Protein AF-A0A1V1WXP2-F1 (afdb_monomer)

Foldseek 3Di:
DDPDQPDQVLLVVLLPDPVNPPLPADPLVLQVLLVVCLVLVWQEEEEEDQPQNNSVQSNLSSNVVSVHHAYEYEDLDCVNNCVSCVSSVSVVRYDYDHDQQLVRLLVVCVVVPPAAGQEYEYDYDLALVSLLSNCVSHVLRHDQQGKYKYWQLDCVPVVGHNRVVVLVLQVPDDPQAFHWDWDWDCPSDVRTMIITTGNGHHHHQSDADPPVRLVVVCVVDPCNPVCVVRDDDDPCVVVVVVVCVPDVVVVSVVVVVVVVVVVVVPVD

Structure (mmCIF, N/CA/C/O backbone):
data_AF-A0A1V1WXP2-F1
#
_entry.id   AF-A0A1V1WXP2-F1
#
loop_
_atom_site.group_PDB
_atom_site.id
_atom_site.type_symbol
_atom_site.label_atom_id
_atom_site.label_alt_id
_atom_site.label_comp_id
_atom_site.label_asym_id
_atom_site.label_entity_id
_atom_site.label_seq_id
_atom_site.pdbx_PDB_ins_code
_atom_site.Cartn_x
_atom_site.Cartn_y
_atom_site.Cartn_z
_atom_site.occupancy
_atom_site.B_iso_or_equiv
_atom_site.auth_seq_id
_atom_site.auth_comp_id
_atom_site.auth_asym_id
_atom_site.auth_atom_id
_atom_site.pdbx_PDB_model_num
ATOM 1 N N . MET A 1 1 ? -15.799 -19.698 -14.414 1.00 38.25 1 MET A N 1
ATOM 2 C CA . MET A 1 1 ? -15.233 -18.554 -15.155 1.00 38.25 1 MET A CA 1
ATOM 3 C C . MET A 1 1 ? -13.737 -18.699 -15.061 1.00 38.25 1 MET A C 1
ATOM 5 O O . MET A 1 1 ? -13.253 -18.964 -13.970 1.00 38.25 1 MET A O 1
ATOM 9 N N . ASP A 1 2 ? -13.056 -18.649 -16.194 1.00 35.72 2 ASP A N 1
ATOM 10 C CA . ASP A 1 2 ? -11.605 -18.770 -16.268 1.00 35.72 2 ASP A CA 1
ATOM 11 C C . ASP A 1 2 ? -10.947 -17.714 -15.359 1.00 35.72 2 ASP A C 1
ATOM 13 O O . ASP A 1 2 ? -11.260 -16.527 -15.455 1.00 35.72 2 ASP A O 1
ATOM 17 N N . HIS A 1 3 ? -10.148 -18.159 -14.387 1.00 45.44 3 HIS A N 1
ATOM 18 C CA . HIS A 1 3 ? -9.549 -17.308 -13.350 1.00 45.44 3 HIS A CA 1
ATOM 19 C C . HIS A 1 3 ? -8.160 -16.790 -13.752 1.00 45.44 3 HIS A C 1
ATOM 21 O O . HIS A 1 3 ? -7.441 -16.247 -12.911 1.00 45.44 3 HIS A O 1
ATOM 27 N N . THR A 1 4 ? -7.757 -16.956 -15.012 1.00 53.97 4 THR A N 1
ATOM 28 C CA . THR A 1 4 ? -6.493 -16.412 -15.501 1.00 53.97 4 THR A CA 1
ATOM 29 C C . THR A 1 4 ? -6.611 -14.906 -15.692 1.00 53.97 4 THR A C 1
ATOM 31 O O . THR A 1 4 ? -7.435 -14.419 -16.467 1.00 53.97 4 THR A O 1
ATOM 34 N N . LYS A 1 5 ? -5.770 -14.167 -14.969 1.00 57.28 5 LYS A N 1
ATOM 35 C CA . LYS A 1 5 ? -5.597 -12.724 -15.107 1.00 57.28 5 LYS A CA 1
ATOM 36 C C . LYS A 1 5 ? -5.386 -12.355 -16.585 1.00 57.28 5 LYS A C 1
ATOM 38 O O . LYS A 1 5 ? -4.514 -12.953 -17.220 1.00 57.28 5 LYS A O 1
ATOM 43 N N . PRO A 1 6 ? -6.152 -11.402 -17.146 1.00 61.75 6 PRO A N 1
ATOM 44 C CA . PRO A 1 6 ? -5.974 -10.982 -18.527 1.00 61.75 6 PRO A CA 1
ATOM 45 C C . PRO A 1 6 ? -4.556 -10.457 -18.740 1.00 61.75 6 PRO A C 1
ATOM 47 O O . PRO A 1 6 ? -3.972 -9.774 -17.893 1.00 61.75 6 PRO A O 1
ATOM 50 N N . GLU A 1 7 ? -3.989 -10.814 -19.886 1.00 70.62 7 GLU A N 1
ATOM 51 C CA . GLU A 1 7 ? -2.580 -10.590 -20.150 1.00 70.62 7 GLU A CA 1
ATOM 52 C C . GLU A 1 7 ? -2.314 -9.109 -20.461 1.00 70.62 7 GLU A C 1
ATOM 54 O O . GLU A 1 7 ? -2.642 -8.599 -21.531 1.00 70.62 7 GLU A O 1
ATOM 59 N N . ASN A 1 8 ? -1.721 -8.396 -19.506 1.00 88.19 8 ASN A N 1
ATOM 60 C CA . ASN A 1 8 ? -1.325 -7.002 -19.671 1.00 88.19 8 ASN A CA 1
ATOM 61 C C . ASN A 1 8 ? 0.092 -6.942 -20.269 1.00 88.19 8 ASN A C 1
ATOM 63 O O . ASN A 1 8 ? 1.056 -7.394 -19.648 1.00 88.19 8 ASN A O 1
ATOM 67 N N . ALA A 1 9 ? 0.219 -6.392 -21.480 1.00 93.00 9 ALA A N 1
ATOM 68 C CA . ALA A 1 9 ? 1.489 -6.337 -22.208 1.00 93.00 9 ALA A CA 1
ATOM 69 C C . ALA A 1 9 ? 2.581 -5.552 -21.458 1.00 93.00 9 ALA A C 1
ATOM 71 O O . ALA A 1 9 ? 3.748 -5.938 -21.515 1.00 93.00 9 ALA A O 1
ATOM 72 N N . VAL A 1 10 ? 2.208 -4.508 -20.707 1.00 95.62 10 VAL A N 1
ATOM 73 C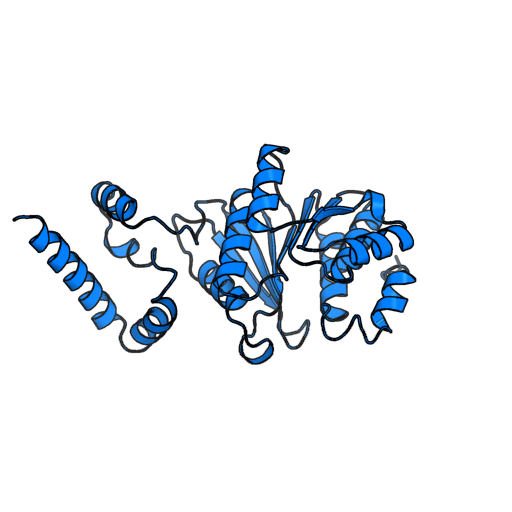 CA . VAL A 1 10 ? 3.146 -3.738 -19.876 1.00 95.62 10 VAL A CA 1
ATOM 74 C C . VAL A 1 10 ? 3.642 -4.589 -18.713 1.00 95.62 10 VAL A C 1
ATOM 76 O O . VAL A 1 10 ? 4.845 -4.644 -18.481 1.00 95.62 10 VAL A O 1
ATOM 79 N N . ILE A 1 11 ? 2.750 -5.325 -18.037 1.00 94.06 11 ILE A N 1
ATOM 80 C CA . ILE A 1 11 ? 3.152 -6.278 -16.988 1.00 94.06 11 ILE A CA 1
ATOM 81 C C . ILE A 1 11 ? 4.138 -7.301 -17.562 1.00 94.06 11 ILE A C 1
ATOM 83 O O . ILE A 1 11 ? 5.212 -7.474 -16.997 1.00 94.06 11 ILE A O 1
ATOM 87 N N . ARG A 1 12 ? 3.826 -7.914 -18.714 1.00 92.69 12 ARG A N 1
ATOM 88 C CA . ARG A 1 12 ? 4.711 -8.892 -19.371 1.00 92.69 12 ARG A CA 1
ATOM 89 C C . ARG A 1 12 ? 6.082 -8.298 -19.701 1.00 92.69 12 ARG A C 1
ATOM 91 O O . ARG A 1 12 ? 7.097 -8.940 -19.447 1.00 92.69 12 ARG A O 1
ATOM 98 N N . ARG A 1 13 ? 6.112 -7.074 -20.241 1.00 94.69 13 ARG A N 1
ATOM 99 C CA . ARG A 1 13 ? 7.355 -6.354 -20.541 1.00 94.69 13 ARG A CA 1
ATOM 100 C C . ARG A 1 13 ? 8.186 -6.140 -19.282 1.00 94.69 13 ARG A C 1
ATOM 102 O O . ARG A 1 13 ? 9.362 -6.477 -19.295 1.00 94.69 13 ARG A O 1
ATOM 109 N N . LEU A 1 14 ? 7.591 -5.598 -18.218 1.00 93.75 14 LEU A N 1
ATOM 110 C CA . LEU A 1 14 ? 8.312 -5.319 -16.973 1.00 93.75 14 LEU A CA 1
ATOM 111 C C . LEU A 1 14 ? 8.790 -6.607 -16.295 1.00 93.75 14 LEU A C 1
ATOM 113 O O . LEU A 1 14 ? 9.894 -6.639 -15.770 1.00 93.75 14 LEU A O 1
ATOM 117 N N . THR A 1 15 ? 8.022 -7.700 -16.367 1.00 92.38 15 THR A N 1
ATOM 118 C CA . THR A 1 15 ? 8.465 -9.022 -15.889 1.00 92.38 15 THR A CA 1
ATOM 119 C C . THR A 1 15 ? 9.731 -9.515 -16.596 1.00 92.38 15 THR A C 1
ATOM 121 O O . THR A 1 15 ? 10.552 -10.176 -15.968 1.00 92.38 15 THR A O 1
ATOM 124 N N . ALA A 1 16 ? 9.911 -9.192 -17.879 1.00 90.56 16 ALA A N 1
ATOM 125 C CA . ALA A 1 16 ? 11.100 -9.559 -18.649 1.00 90.56 16 ALA A CA 1
ATOM 126 C C . ALA A 1 16 ? 12.245 -8.528 -18.559 1.00 90.56 16 ALA A C 1
ATOM 128 O O . ALA A 1 16 ? 13.331 -8.776 -19.084 1.00 90.56 16 ALA A O 1
ATOM 129 N N . ASP A 1 17 ? 12.017 -7.371 -17.936 1.00 89.38 17 ASP A N 1
ATOM 130 C CA . ASP A 1 17 ? 12.972 -6.268 -17.890 1.00 89.38 17 ASP A CA 1
ATOM 131 C C . ASP A 1 17 ? 13.930 -6.396 -16.698 1.00 89.38 17 ASP A C 1
ATOM 133 O O . ASP A 1 17 ? 13.539 -6.326 -15.531 1.00 89.38 17 ASP A O 1
ATOM 137 N N . SER A 1 18 ? 15.225 -6.503 -16.997 1.00 88.00 18 SER A N 1
ATOM 138 C CA . SER A 1 18 ? 16.285 -6.598 -15.992 1.00 88.00 18 SER A CA 1
ATOM 139 C C . SER A 1 18 ? 16.503 -5.310 -15.195 1.00 88.00 18 SER A C 1
ATOM 141 O O . SER A 1 18 ? 17.281 -5.319 -14.251 1.00 88.00 18 SER A O 1
ATOM 143 N N . LYS A 1 19 ? 15.899 -4.180 -15.589 1.00 87.06 19 LYS A N 1
ATOM 144 C CA . LYS A 1 19 ? 15.899 -2.955 -14.770 1.00 87.06 19 LYS A CA 1
ATOM 145 C C . LYS A 1 19 ? 14.773 -2.953 -13.743 1.00 87.06 19 LYS A C 1
ATOM 147 O O . LYS A 1 19 ? 14.904 -2.322 -12.703 1.00 87.06 19 LYS A O 1
ATOM 152 N N . SER A 1 20 ? 13.681 -3.653 -14.036 1.00 85.38 20 SER A N 1
ATOM 153 C CA . SER A 1 20 ? 12.538 -3.770 -13.134 1.00 85.38 20 SER A CA 1
ATOM 154 C C . SER A 1 20 ? 12.843 -4.716 -11.968 1.00 85.38 20 SER A C 1
ATOM 156 O O . SER A 1 20 ? 12.390 -4.471 -10.852 1.00 85.38 20 SER A O 1
ATOM 158 N N . PHE A 1 21 ? 13.652 -5.754 -12.199 1.00 86.44 21 PHE A N 1
ATOM 159 C CA . PHE A 1 21 ? 14.033 -6.755 -11.199 1.00 86.44 21 PHE A CA 1
ATOM 160 C C . PHE A 1 21 ? 15.535 -6.724 -10.896 1.00 86.44 21 PHE A C 1
ATOM 162 O O . PHE A 1 21 ? 16.327 -6.559 -11.818 1.00 86.44 21 PHE A O 1
ATOM 169 N N . PRO A 1 22 ? 15.955 -6.923 -9.631 1.00 83.12 22 PRO A N 1
ATOM 170 C CA . PRO A 1 22 ? 15.160 -7.393 -8.489 1.00 83.12 22 PRO A CA 1
ATOM 171 C C . PRO A 1 22 ? 14.516 -6.280 -7.640 1.00 83.12 22 PRO A C 1
ATOM 173 O O . PRO A 1 22 ? 14.024 -6.571 -6.561 1.00 83.12 22 PRO A O 1
ATOM 176 N N . THR A 1 23 ? 14.550 -5.017 -8.078 1.00 86.69 23 THR A N 1
ATOM 177 C CA . THR A 1 23 ? 14.122 -3.870 -7.252 1.00 86.69 23 THR A CA 1
ATOM 178 C C . THR A 1 23 ? 12.607 -3.753 -7.076 1.00 86.69 23 THR A C 1
ATOM 180 O O . THR A 1 23 ? 12.158 -3.233 -6.064 1.00 86.69 23 THR A O 1
ATOM 183 N N . SER A 1 24 ? 11.809 -4.214 -8.041 1.00 92.31 24 SER A N 1
ATOM 184 C CA . SER A 1 24 ? 10.354 -4.311 -7.875 1.00 92.31 24 SER A CA 1
ATOM 185 C C . SER A 1 24 ? 9.976 -5.534 -7.044 1.00 92.31 24 SER A C 1
ATOM 187 O O . SER A 1 24 ? 10.677 -6.548 -7.077 1.00 92.31 24 SER A O 1
ATOM 189 N N . VAL A 1 25 ? 8.797 -5.488 -6.414 1.00 93.44 25 VAL A N 1
ATOM 190 C CA . VAL A 1 25 ? 8.182 -6.662 -5.777 1.00 93.44 25 VAL A CA 1
ATOM 191 C C . VAL A 1 25 ? 8.198 -7.887 -6.694 1.00 93.44 25 VAL A C 1
ATOM 193 O O . VAL A 1 25 ? 7.958 -7.784 -7.903 1.00 93.44 25 VAL A O 1
ATOM 196 N N . ASN A 1 26 ? 8.420 -9.071 -6.119 1.00 93.62 26 ASN A N 1
ATOM 197 C CA . ASN A 1 26 ? 8.395 -10.327 -6.868 1.00 93.62 26 ASN A CA 1
ATOM 198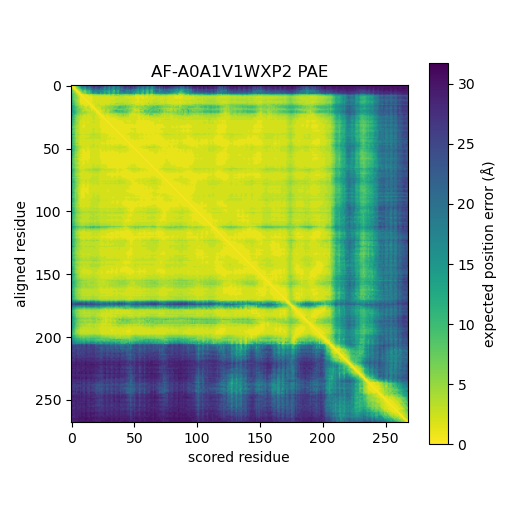 C C . ASN A 1 26 ? 7.036 -10.523 -7.586 1.00 93.62 26 ASN A C 1
ATOM 200 O O . ASN A 1 26 ? 5.994 -10.160 -7.025 1.00 93.62 26 ASN A O 1
ATOM 204 N N . PRO A 1 27 ? 6.985 -11.140 -8.789 1.00 92.62 27 PRO A N 1
ATOM 205 C CA . PRO A 1 27 ? 5.721 -11.451 -9.460 1.00 92.62 27 PRO A CA 1
ATOM 206 C C . PRO A 1 27 ? 4.687 -12.175 -8.587 1.00 92.62 27 PRO A C 1
ATOM 208 O O . PRO A 1 27 ? 3.492 -11.921 -8.729 1.00 92.62 27 PRO A O 1
ATOM 211 N N . SER A 1 28 ? 5.115 -13.030 -7.656 1.00 93.25 28 SER A N 1
ATOM 212 C CA . SER A 1 28 ? 4.226 -13.698 -6.696 1.00 93.25 28 SER A CA 1
ATOM 213 C C . SER A 1 28 ? 3.535 -12.726 -5.728 1.00 93.25 28 SER A C 1
ATOM 215 O O . SER A 1 28 ? 2.339 -12.872 -5.464 1.00 93.25 28 SER A O 1
ATOM 217 N N . VAL A 1 29 ? 4.251 -11.711 -5.234 1.00 95.81 29 VAL A N 1
ATOM 218 C CA . VAL A 1 29 ? 3.712 -10.644 -4.374 1.00 95.81 29 VAL A CA 1
ATOM 219 C C . VAL A 1 29 ? 2.741 -9.780 -5.170 1.00 95.81 29 VAL A C 1
ATOM 221 O O . VAL A 1 29 ? 1.622 -9.529 -4.721 1.00 95.81 29 VAL A O 1
ATOM 224 N N . ALA A 1 30 ? 3.114 -9.391 -6.390 1.00 96.38 30 ALA A N 1
ATOM 225 C CA . ALA A 1 30 ? 2.254 -8.598 -7.261 1.00 96.38 30 ALA A CA 1
ATOM 226 C C . ALA A 1 30 ? 0.952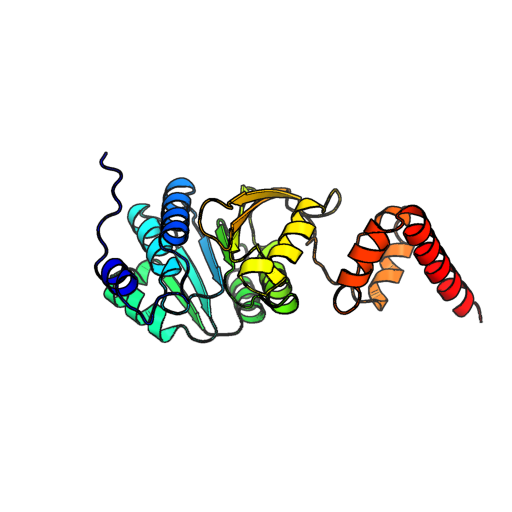 -9.345 -7.621 1.00 96.38 30 ALA A C 1
ATOM 228 O O . ALA A 1 30 ? -0.141 -8.772 -7.598 1.00 96.38 30 ALA A O 1
ATOM 229 N N . GLU A 1 31 ? 1.038 -10.648 -7.904 1.00 94.81 31 GLU A N 1
ATOM 230 C CA . GLU A 1 31 ? -0.124 -11.509 -8.145 1.00 94.81 31 GLU A CA 1
ATOM 231 C C . GLU A 1 31 ? -0.994 -11.661 -6.891 1.00 94.81 31 GLU A C 1
ATOM 233 O O . GLU A 1 31 ? -2.226 -11.645 -6.976 1.00 94.81 31 GLU A O 1
ATOM 238 N N . TYR A 1 32 ? -0.378 -11.749 -5.710 1.00 96.81 32 TYR A N 1
ATOM 239 C CA . TYR A 1 32 ? -1.107 -11.748 -4.448 1.00 96.81 32 TYR A CA 1
ATOM 240 C C . TYR A 1 32 ? -1.897 -10.448 -4.244 1.00 96.81 32 TYR A C 1
ATOM 242 O O . TYR A 1 32 ? -3.092 -10.513 -3.941 1.00 96.81 32 TYR A O 1
ATOM 250 N N . LEU A 1 33 ? -1.277 -9.285 -4.475 1.00 98.31 33 LEU A N 1
ATOM 251 C CA . LEU A 1 33 ? -1.941 -7.979 -4.401 1.00 98.31 33 LEU A CA 1
ATOM 252 C C . LEU A 1 33 ? -3.113 -7.886 -5.387 1.00 98.31 33 LEU A C 1
ATOM 254 O O . LEU A 1 33 ? -4.215 -7.502 -4.989 1.00 98.31 33 LEU A O 1
ATOM 258 N N . TYR A 1 34 ? -2.924 -8.318 -6.641 1.00 98.19 34 TYR A N 1
ATOM 259 C CA . TYR A 1 34 ? -4.001 -8.394 -7.636 1.00 98.19 34 TYR A CA 1
ATOM 260 C C . TYR A 1 34 ? -5.185 -9.227 -7.113 1.00 98.19 34 TYR A C 1
ATOM 262 O O . TYR A 1 34 ? -6.320 -8.743 -7.058 1.00 98.19 34 TYR A O 1
ATOM 270 N N . ARG A 1 35 ? -4.937 -10.460 -6.651 1.00 97.25 35 ARG A N 1
ATOM 271 C CA . ARG A 1 35 ? -5.994 -11.353 -6.137 1.00 97.25 35 ARG A CA 1
ATOM 272 C C . ARG A 1 35 ? -6.689 -10.779 -4.913 1.00 97.25 35 ARG A C 1
ATOM 274 O O . ARG A 1 35 ? -7.905 -10.920 -4.771 1.00 97.25 35 ARG A O 1
ATOM 281 N N . LEU A 1 36 ? -5.933 -10.126 -4.038 1.00 97.38 36 LEU A N 1
ATOM 282 C CA . LEU A 1 36 ? -6.476 -9.514 -2.841 1.00 97.38 36 LEU A CA 1
ATOM 283 C C . LEU A 1 36 ? -7.410 -8.350 -3.192 1.00 97.38 36 LEU A C 1
ATOM 285 O O . LEU A 1 36 ? -8.525 -8.303 -2.678 1.00 97.38 36 LEU A O 1
ATOM 289 N N . VAL A 1 37 ? -7.025 -7.476 -4.126 1.00 98.69 37 VAL A N 1
ATOM 290 C CA . VAL A 1 37 ? -7.890 -6.392 -4.624 1.00 98.69 37 VAL A CA 1
ATOM 291 C C . VAL A 1 37 ? -9.138 -6.951 -5.314 1.00 98.69 37 VAL A C 1
ATOM 293 O O . VAL A 1 37 ? -10.246 -6.473 -5.057 1.00 98.69 37 VAL A O 1
ATOM 296 N N . ARG A 1 38 ? -9.015 -8.011 -6.126 1.00 98.12 38 ARG A N 1
ATOM 297 C CA . ARG A 1 38 ? -10.176 -8.699 -6.730 1.00 98.12 38 ARG A CA 1
ATOM 298 C C . ARG A 1 38 ? -11.137 -9.252 -5.677 1.00 98.12 38 ARG A C 1
ATOM 300 O O . ARG A 1 38 ? -12.351 -9.194 -5.859 1.00 98.12 38 ARG A O 1
ATOM 307 N N . LYS A 1 39 ? -10.604 -9.775 -4.568 1.00 97.88 39 LYS A N 1
ATOM 308 C CA . LYS A 1 39 ? -11.393 -10.386 -3.491 1.00 97.88 39 LYS A CA 1
ATOM 309 C C . LYS A 1 39 ? -12.040 -9.361 -2.561 1.00 97.88 39 LYS A C 1
ATOM 311 O O . LYS A 1 39 ? -13.212 -9.516 -2.232 1.00 97.88 39 LYS A O 1
ATOM 316 N N . ILE A 1 40 ? -11.281 -8.359 -2.116 1.00 97.38 40 ILE A N 1
ATOM 317 C CA . ILE A 1 40 ? -11.740 -7.329 -1.171 1.00 97.38 40 ILE A CA 1
ATOM 318 C C . ILE A 1 40 ? -12.679 -6.337 -1.860 1.00 97.38 40 ILE A C 1
ATOM 320 O O . ILE A 1 40 ? -13.596 -5.837 -1.214 1.00 97.38 40 ILE A O 1
ATOM 324 N N . ARG A 1 41 ? -12.463 -6.072 -3.158 1.00 98.50 41 ARG A N 1
ATOM 325 C CA . ARG A 1 41 ? -13.147 -5.020 -3.927 1.00 98.50 41 ARG A CA 1
ATOM 326 C C . ARG A 1 41 ? -13.076 -3.650 -3.225 1.00 98.50 41 ARG A C 1
ATOM 328 O O . ARG A 1 41 ? -14.118 -3.057 -2.954 1.00 98.50 41 ARG A O 1
ATOM 335 N N . PRO A 1 42 ? -11.861 -3.176 -2.883 1.00 98.69 42 PRO A N 1
ATOM 336 C CA . PRO A 1 42 ? -11.683 -1.924 -2.154 1.00 98.69 42 PRO A CA 1
ATOM 337 C C . PRO A 1 42 ? -12.207 -0.735 -2.970 1.00 98.69 42 PRO A C 1
ATOM 339 O O . PRO A 1 42 ? -12.046 -0.703 -4.190 1.00 98.69 42 PRO A O 1
ATOM 342 N N . ALA A 1 43 ? -12.807 0.246 -2.296 1.00 98.62 43 ALA A N 1
ATOM 343 C CA . ALA A 1 43 ? -13.155 1.526 -2.900 1.00 98.62 43 ALA A CA 1
ATOM 344 C C . ALA A 1 43 ? -11.924 2.443 -2.978 1.00 98.62 43 ALA A C 1
ATOM 346 O O . ALA A 1 43 ? -11.731 3.113 -3.992 1.00 98.62 43 ALA A O 1
ATOM 347 N N . LEU A 1 44 ? -11.072 2.426 -1.946 1.00 98.81 44 LEU A N 1
ATOM 348 C CA . LEU A 1 44 ? -9.851 3.226 -1.875 1.00 98.81 44 LEU A CA 1
ATOM 349 C C . LEU A 1 44 ? -8.634 2.373 -1.499 1.00 98.81 44 LEU A C 1
ATOM 351 O O . LEU A 1 44 ? -8.569 1.808 -0.401 1.00 98.81 44 LEU A O 1
ATOM 355 N N . VAL A 1 45 ? -7.663 2.314 -2.411 1.00 98.88 45 VAL A N 1
ATOM 356 C CA . VAL A 1 45 ? -6.355 1.675 -2.220 1.00 98.88 45 VAL A CA 1
ATOM 357 C C . VAL A 1 45 ? -5.276 2.744 -2.135 1.00 98.88 45 VAL A C 1
ATOM 359 O O . VAL A 1 45 ? -5.257 3.657 -2.953 1.00 98.88 45 VAL A O 1
ATOM 362 N N . PHE A 1 46 ? -4.376 2.634 -1.165 1.00 98.81 46 PHE A N 1
ATOM 363 C CA . PHE A 1 46 ? -3.187 3.476 -1.057 1.00 98.81 46 PHE A CA 1
ATOM 364 C C . PHE A 1 46 ? -1.928 2.641 -1.282 1.00 98.81 46 PHE A C 1
ATOM 366 O O . PHE A 1 46 ? -1.834 1.519 -0.786 1.00 98.81 46 PHE A O 1
ATOM 373 N N . GLU A 1 47 ? -0.953 3.206 -1.982 1.00 98.88 47 GLU A N 1
ATOM 374 C CA . GLU A 1 47 ? 0.375 2.626 -2.190 1.00 98.88 47 GLU A CA 1
ATOM 375 C C . GLU A 1 47 ? 1.450 3.645 -1.796 1.00 98.88 47 GLU A C 1
ATOM 377 O O . GLU A 1 47 ? 1.375 4.805 -2.197 1.00 98.88 47 GLU A O 1
ATOM 382 N N . ILE A 1 48 ? 2.439 3.230 -1.003 1.00 98.62 48 ILE A N 1
ATOM 383 C CA . ILE A 1 48 ? 3.647 4.016 -0.718 1.00 98.62 48 ILE A CA 1
ATOM 384 C C . ILE A 1 48 ? 4.843 3.280 -1.313 1.00 98.62 48 ILE A C 1
ATOM 386 O O . ILE A 1 48 ? 5.137 2.172 -0.870 1.00 98.62 48 ILE A O 1
ATOM 390 N N . GLY A 1 49 ? 5.536 3.938 -2.244 1.00 97.88 49 GLY A N 1
ATOM 391 C CA . GLY A 1 49 ? 6.610 3.351 -3.044 1.00 97.88 49 GLY A CA 1
ATOM 392 C C . GLY A 1 49 ? 6.038 2.661 -4.279 1.00 97.88 49 GLY A C 1
ATOM 393 O O . GLY A 1 49 ? 5.479 1.575 -4.181 1.00 97.88 49 GLY A O 1
ATOM 394 N N . CYS A 1 50 ? 6.149 3.299 -5.446 1.00 97.12 50 CYS A N 1
ATOM 395 C CA . CYS A 1 50 ? 5.692 2.708 -6.707 1.00 97.12 50 CYS A CA 1
ATOM 396 C C . CYS A 1 50 ? 6.824 2.375 -7.667 1.00 97.12 50 CYS A C 1
ATOM 398 O O . CYS A 1 50 ? 6.650 1.490 -8.501 1.00 97.12 50 CYS A O 1
ATOM 400 N N . TYR A 1 51 ? 7.974 3.052 -7.582 1.00 97.31 51 TYR A N 1
ATOM 401 C CA . TYR A 1 51 ? 9.108 2.830 -8.483 1.00 97.31 51 TYR A CA 1
ATOM 402 C C . TYR A 1 51 ? 8.686 2.829 -9.975 1.00 97.31 51 TYR A C 1
ATOM 404 O O . TYR A 1 51 ? 8.237 3.852 -10.492 1.00 97.31 51 TYR A O 1
ATOM 412 N N . VAL A 1 52 ? 8.797 1.697 -10.683 1.00 97.31 52 VAL A N 1
ATOM 413 C CA . VAL A 1 52 ? 8.361 1.539 -12.089 1.00 97.31 52 VAL A CA 1
ATOM 414 C C . VAL A 1 52 ? 6.871 1.198 -12.240 1.00 97.31 52 VAL A C 1
ATOM 416 O O . VAL A 1 52 ? 6.372 1.087 -13.357 1.00 97.31 52 VAL A O 1
ATOM 419 N N . GLY A 1 53 ? 6.144 1.030 -11.141 1.00 97.75 53 GLY A N 1
ATOM 420 C CA . GLY A 1 53 ? 4.703 0.798 -11.100 1.00 97.75 53 GLY A CA 1
ATOM 421 C C . GLY A 1 53 ? 4.289 -0.667 -11.218 1.00 97.75 53 GLY A C 1
ATOM 422 O O . GLY A 1 53 ? 3.166 -0.943 -11.634 1.00 97.75 53 GLY A O 1
ATOM 423 N N . PHE A 1 54 ? 5.166 -1.631 -10.910 1.00 97.88 54 PHE A N 1
ATOM 424 C CA . PHE A 1 54 ? 4.852 -3.053 -11.100 1.00 97.88 54 PHE A CA 1
ATOM 425 C C . PHE A 1 54 ? 3.710 -3.531 -10.184 1.00 97.88 54 PHE A C 1
ATOM 427 O O . PHE A 1 54 ? 2.740 -4.114 -10.676 1.00 97.88 54 PHE A O 1
ATOM 434 N N . SER A 1 55 ? 3.761 -3.230 -8.883 1.00 98.25 55 SER A N 1
ATOM 435 C CA . SER A 1 55 ? 2.659 -3.453 -7.930 1.00 98.25 55 SER A CA 1
ATOM 436 C C . SER A 1 55 ? 1.426 -2.610 -8.279 1.00 98.25 55 SER A C 1
ATOM 438 O O . SER A 1 55 ? 0.309 -3.140 -8.327 1.00 98.25 55 SER A O 1
ATOM 440 N N . THR A 1 56 ? 1.632 -1.338 -8.638 1.00 98.75 56 THR A N 1
ATOM 441 C CA . THR A 1 56 ? 0.585 -0.402 -9.073 1.00 98.75 56 THR A CA 1
ATOM 442 C C . THR A 1 56 ? -0.231 -0.973 -10.233 1.00 98.75 56 THR A C 1
ATOM 444 O O . THR A 1 56 ? -1.458 -1.009 -10.169 1.00 98.75 56 THR A O 1
ATOM 447 N N . LEU A 1 57 ? 0.433 -1.492 -11.274 1.00 98.19 57 LEU A N 1
ATOM 448 C CA . LEU A 1 57 ? -0.192 -2.115 -12.446 1.00 98.19 57 LEU A CA 1
ATOM 449 C C . LEU A 1 57 ? -1.089 -3.286 -12.048 1.00 98.19 57 LEU A C 1
ATOM 451 O O . LEU A 1 57 ? -2.193 -3.424 -12.569 1.00 98.19 57 LEU A O 1
ATOM 455 N N . HIS A 1 58 ? -0.632 -4.125 -11.119 1.00 98.31 58 HIS A N 1
ATOM 456 C CA . HIS A 1 58 ? -1.383 -5.289 -10.656 1.00 98.31 58 HIS A CA 1
ATOM 457 C C . HIS A 1 58 ? -2.642 -4.881 -9.893 1.00 98.31 58 HIS A C 1
ATOM 459 O O . HIS A 1 58 ? -3.729 -5.394 -10.171 1.00 98.31 58 HIS A O 1
ATOM 465 N N . MET A 1 59 ? -2.522 -3.935 -8.963 1.00 98.69 59 MET A N 1
ATOM 466 C CA . MET A 1 59 ? -3.669 -3.443 -8.204 1.00 98.69 59 MET A CA 1
ATOM 467 C C . MET A 1 59 ? -4.649 -2.667 -9.096 1.00 98.69 59 MET A C 1
ATOM 469 O O . MET A 1 59 ? -5.853 -2.915 -9.035 1.00 98.69 59 MET A O 1
ATOM 473 N N . ALA A 1 60 ? -4.161 -1.805 -9.990 1.00 98.62 60 ALA A N 1
ATOM 474 C CA . ALA A 1 60 ? -4.989 -1.045 -10.926 1.00 98.62 60 ALA A CA 1
ATOM 475 C C . ALA A 1 60 ? -5.732 -1.949 -11.923 1.00 98.62 60 ALA A C 1
ATOM 477 O O . ALA A 1 60 ? -6.923 -1.757 -12.175 1.00 98.62 60 ALA A O 1
ATOM 478 N N . GLN A 1 61 ? -5.070 -2.989 -12.437 1.00 98.19 61 GLN A N 1
ATOM 479 C CA . GLN A 1 61 ? -5.703 -4.007 -13.277 1.00 98.19 61 GLN A CA 1
ATOM 480 C C . GLN A 1 61 ? -6.842 -4.716 -12.522 1.00 98.19 61 GLN A C 1
ATOM 482 O O . GLN A 1 61 ? -7.933 -4.898 -13.066 1.00 98.19 61 GLN A O 1
ATOM 487 N N . ALA A 1 62 ? -6.631 -5.053 -11.245 1.00 98.38 62 ALA A N 1
ATOM 488 C CA . ALA A 1 62 ? -7.666 -5.656 -10.411 1.00 98.38 62 ALA A CA 1
ATOM 489 C C . ALA A 1 62 ? -8.861 -4.720 -10.158 1.00 98.38 62 ALA A C 1
ATOM 491 O O . ALA A 1 62 ? -10.006 -5.179 -10.183 1.00 98.38 62 ALA A O 1
ATOM 492 N N . LEU A 1 63 ? -8.618 -3.423 -9.936 1.00 98.69 63 LEU A N 1
ATOM 493 C CA . LEU A 1 63 ? -9.668 -2.406 -9.793 1.00 98.69 63 LEU A CA 1
ATOM 494 C C . LEU A 1 63 ? -10.488 -2.255 -11.080 1.00 98.69 63 LEU A C 1
ATOM 496 O O . LEU A 1 63 ? -11.721 -2.277 -11.034 1.00 98.69 63 LEU A O 1
ATOM 500 N N . LYS A 1 64 ? -9.819 -2.216 -12.238 1.00 97.88 64 LYS A N 1
ATOM 501 C CA . LYS A 1 64 ? -10.482 -2.185 -13.546 1.00 97.88 64 LYS A CA 1
ATOM 502 C C . LYS A 1 64 ? -11.416 -3.360 -13.752 1.00 97.88 64 LYS A C 1
ATOM 504 O O . LYS A 1 64 ? -12.577 -3.181 -14.101 1.00 97.88 64 LYS A O 1
ATOM 509 N N . GLU A 1 65 ? -10.944 -4.565 -13.470 1.00 97.12 65 GLU A N 1
ATOM 510 C CA . GLU A 1 65 ? -11.774 -5.763 -13.577 1.00 97.12 65 GLU A CA 1
ATOM 511 C C . GLU A 1 65 ? -12.846 -5.853 -12.491 1.00 97.12 65 GLU A C 1
ATOM 513 O O . GLU A 1 65 ? -13.832 -6.580 -12.640 1.00 97.12 65 GLU A O 1
ATOM 518 N N . ASN A 1 66 ? -12.663 -5.178 -11.353 1.00 98.12 66 ASN A N 1
ATOM 519 C CA . ASN A 1 66 ? -13.733 -5.022 -10.373 1.00 98.12 66 ASN A CA 1
ATOM 520 C C . ASN A 1 66 ? -14.833 -4.099 -10.910 1.00 98.12 66 ASN A C 1
ATOM 522 O O . ASN A 1 66 ? -15.976 -4.245 -10.477 1.00 98.12 66 ASN A O 1
ATOM 526 N N . GLY A 1 67 ? -14.500 -3.197 -11.837 1.00 98.00 67 GLY A N 1
ATOM 527 C CA . GLY A 1 67 ? -15.378 -2.139 -12.328 1.00 98.00 67 GLY A CA 1
ATOM 528 C C . GLY A 1 67 ? -15.576 -1.012 -11.312 1.00 98.00 67 GLY A C 1
ATOM 529 O O . GLY A 1 67 ? -16.502 -0.222 -11.458 1.00 98.00 67 GLY A O 1
ATOM 530 N N . SER A 1 68 ? -14.762 -0.962 -10.253 1.00 97.88 68 SER A N 1
ATOM 531 C CA . SER A 1 68 ? -14.933 -0.021 -9.146 1.00 97.88 68 SER A CA 1
ATOM 532 C C . SER A 1 68 ? -13.649 0.164 -8.344 1.00 97.88 68 SER A C 1
ATOM 534 O O . SER A 1 68 ? -12.834 -0.756 -8.252 1.00 97.88 68 SER A O 1
ATOM 536 N N . GLY A 1 69 ? -13.574 1.302 -7.658 1.00 98.56 69 GLY A N 1
ATOM 537 C CA . GLY A 1 69 ? -12.485 1.664 -6.759 1.00 98.56 69 GLY A CA 1
ATOM 538 C C . GLY A 1 69 ? -11.344 2.381 -7.472 1.00 98.56 69 GLY A C 1
ATOM 539 O O . GLY A 1 69 ? -11.283 2.410 -8.700 1.00 98.56 69 GLY A O 1
ATOM 540 N N . ARG A 1 70 ? -10.454 2.976 -6.684 1.00 98.69 70 ARG A N 1
ATOM 541 C CA . ARG A 1 70 ? -9.294 3.728 -7.170 1.00 98.69 70 ARG A CA 1
ATOM 542 C C . ARG A 1 70 ? -8.077 3.501 -6.287 1.00 98.69 70 ARG A C 1
ATOM 544 O O . ARG A 1 70 ? -8.212 3.143 -5.115 1.00 98.69 70 ARG A O 1
ATOM 551 N N . LEU A 1 71 ? -6.907 3.720 -6.867 1.00 98.88 71 LEU A N 1
ATOM 552 C CA . LEU A 1 71 ? -5.615 3.628 -6.213 1.00 98.88 71 LEU A CA 1
ATOM 553 C C . LEU A 1 71 ? -4.949 5.004 -6.182 1.00 98.88 71 LEU A C 1
ATOM 555 O O . LEU A 1 71 ? -4.874 5.667 -7.209 1.00 98.88 71 LEU A O 1
ATOM 559 N N . VAL A 1 72 ? -4.451 5.411 -5.017 1.00 98.88 72 VAL A N 1
ATOM 560 C CA . VAL A 1 72 ? -3.618 6.606 -4.842 1.00 98.88 72 VAL A CA 1
ATOM 561 C C . VAL A 1 72 ? -2.207 6.152 -4.485 1.00 98.88 72 VAL A C 1
ATOM 563 O O . VAL A 1 72 ? -2.008 5.484 -3.470 1.00 98.88 72 VAL A O 1
ATOM 566 N N . SER A 1 73 ? -1.238 6.484 -5.333 1.00 98.75 73 SER A N 1
ATOM 567 C CA . SER A 1 73 ? 0.147 6.031 -5.218 1.00 98.75 73 SER A CA 1
ATOM 568 C C . SER A 1 73 ? 1.090 7.187 -4.914 1.00 98.75 73 SER A C 1
ATOM 570 O O . SER A 1 73 ? 1.157 8.152 -5.677 1.00 98.75 73 SER A O 1
ATOM 572 N N . PHE A 1 74 ? 1.858 7.064 -3.833 1.00 98.62 74 PHE A N 1
ATOM 573 C CA . PHE A 1 74 ? 2.798 8.074 -3.357 1.00 98.62 74 PHE A CA 1
ATOM 574 C C . PHE A 1 74 ? 4.241 7.630 -3.593 1.00 98.62 74 PHE A C 1
ATOM 576 O O . PHE A 1 74 ? 4.653 6.568 -3.128 1.00 98.62 74 PHE A O 1
ATOM 583 N N . ASP A 1 75 ? 5.030 8.476 -4.250 1.00 98.44 75 ASP A N 1
ATOM 584 C CA . ASP A 1 75 ? 6.469 8.264 -4.437 1.00 98.44 75 ASP A CA 1
ATOM 585 C C . ASP A 1 75 ? 7.179 9.614 -4.630 1.00 98.44 75 ASP A C 1
ATOM 587 O O . ASP A 1 75 ? 6.566 10.594 -5.056 1.00 98.44 75 ASP A O 1
ATOM 591 N N . LEU A 1 76 ? 8.481 9.690 -4.353 1.00 97.38 76 LEU A N 1
ATOM 592 C CA . LEU A 1 76 ? 9.288 10.877 -4.651 1.00 97.38 76 LEU A CA 1
ATOM 593 C C . LEU A 1 76 ? 9.382 11.139 -6.161 1.00 97.38 76 LEU A C 1
ATOM 595 O O . LEU A 1 76 ? 9.520 12.296 -6.571 1.00 97.38 76 LEU A O 1
ATOM 599 N N . ASN A 1 77 ? 9.298 10.088 -6.981 1.00 97.12 77 ASN A N 1
ATOM 600 C CA . ASN A 1 77 ? 9.237 10.189 -8.434 1.00 97.12 77 ASN A CA 1
ATOM 601 C C . ASN A 1 77 ? 8.236 9.180 -9.002 1.00 97.12 77 ASN A C 1
ATOM 603 O O . ASN A 1 77 ? 8.440 7.974 -8.923 1.00 97.12 77 ASN A O 1
ATOM 607 N N . THR A 1 78 ? 7.182 9.685 -9.637 1.00 98.12 78 THR A N 1
ATOM 608 C CA . THR A 1 78 ? 6.085 8.867 -10.172 1.00 98.12 78 THR A CA 1
ATOM 609 C C . THR A 1 78 ? 6.093 8.773 -11.697 1.00 98.12 78 THR A C 1
ATOM 611 O O . THR A 1 78 ? 5.230 8.113 -12.268 1.00 98.12 78 THR A O 1
ATOM 614 N N . SER A 1 79 ? 7.046 9.418 -12.381 1.00 97.94 79 SER A N 1
ATOM 615 C 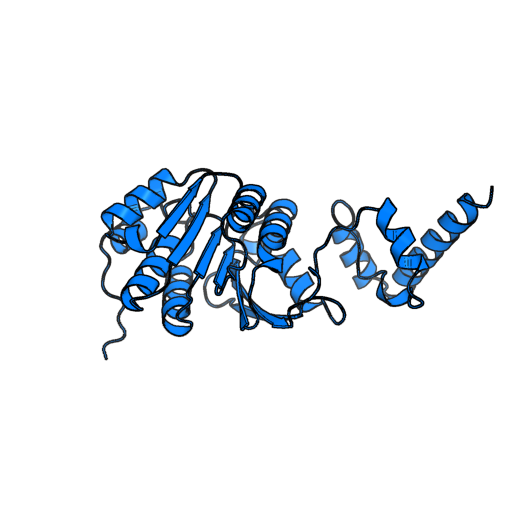CA . SER A 1 79 ? 7.006 9.585 -13.843 1.00 97.94 79 SER A CA 1
ATOM 616 C C . SER A 1 79 ? 7.001 8.252 -14.596 1.00 97.94 79 SER A C 1
ATOM 618 O O . SER A 1 79 ? 6.095 8.002 -15.388 1.00 97.94 79 SER A O 1
ATOM 620 N N . VAL A 1 80 ? 7.940 7.353 -14.283 1.00 97.56 80 VAL A N 1
ATOM 621 C CA . VAL A 1 80 ? 8.052 6.039 -14.942 1.00 97.56 80 VAL A CA 1
ATOM 622 C C . VAL A 1 80 ? 6.823 5.165 -14.679 1.00 97.56 80 VAL A C 1
ATOM 624 O O . VAL A 1 80 ? 6.284 4.561 -15.607 1.00 97.56 80 VAL A O 1
ATOM 627 N N . ALA A 1 81 ? 6.345 5.114 -13.431 1.00 98.06 81 ALA A N 1
ATOM 628 C CA . ALA A 1 81 ? 5.123 4.388 -13.089 1.00 98.06 81 ALA A CA 1
ATOM 629 C C . ALA A 1 81 ? 3.900 4.957 -13.825 1.00 98.06 81 ALA A C 1
ATOM 631 O O . ALA A 1 81 ? 3.098 4.196 -14.365 1.00 98.06 81 ALA A O 1
ATOM 632 N N . SER A 1 82 ? 3.782 6.284 -13.904 1.00 98.50 82 SER A N 1
ATOM 633 C CA . SER A 1 82 ? 2.699 6.973 -14.610 1.00 98.50 82 SER A CA 1
ATOM 634 C C . SER A 1 82 ? 2.686 6.656 -16.106 1.00 98.50 82 SER A C 1
ATOM 636 O O . SER A 1 82 ? 1.635 6.300 -16.647 1.00 98.50 82 SER A O 1
ATOM 638 N N . ASP A 1 83 ? 3.849 6.674 -16.761 1.00 98.31 83 ASP A N 1
ATOM 639 C CA . ASP A 1 83 ? 3.980 6.304 -18.174 1.00 98.31 83 ASP A CA 1
ATOM 640 C C . ASP A 1 83 ? 3.569 4.844 -18.417 1.00 98.31 83 ASP A C 1
ATOM 642 O O . ASP A 1 83 ? 2.780 4.561 -19.324 1.00 98.31 83 ASP A O 1
ATOM 646 N N . ASN A 1 84 ? 4.013 3.920 -17.557 1.00 98.25 84 ASN A N 1
ATOM 647 C CA . ASN A 1 84 ? 3.632 2.507 -17.625 1.00 98.25 84 ASN A CA 1
ATOM 648 C C . ASN A 1 84 ? 2.118 2.295 -17.416 1.00 98.25 84 ASN A C 1
ATOM 650 O O . ASN A 1 84 ? 1.491 1.522 -18.145 1.00 98.25 84 ASN A O 1
ATOM 654 N N . ILE A 1 85 ? 1.502 2.992 -16.454 1.00 98.50 85 ILE A N 1
ATOM 655 C CA . ILE A 1 85 ? 0.050 2.937 -16.202 1.00 98.50 85 ILE A CA 1
ATOM 656 C C . ILE A 1 85 ? -0.750 3.498 -17.384 1.00 98.50 85 ILE A C 1
ATOM 658 O O . ILE A 1 85 ? -1.786 2.933 -17.761 1.00 98.50 85 ILE A O 1
ATOM 662 N N . LYS A 1 86 ? -0.270 4.584 -17.997 1.00 98.31 86 LYS A N 1
ATOM 663 C CA . LYS A 1 86 ? -0.883 5.186 -19.185 1.00 98.31 86 LYS A CA 1
ATOM 664 C C . LYS A 1 86 ? -0.814 4.247 -20.383 1.00 98.31 86 LYS A C 1
ATOM 666 O O . LYS A 1 86 ? -1.830 4.026 -21.042 1.00 98.31 86 LYS A O 1
ATOM 671 N N . GLU A 1 87 ? 0.347 3.646 -20.635 1.00 98.00 87 GLU A N 1
ATOM 672 C CA . GLU A 1 87 ? 0.524 2.641 -21.687 1.00 98.00 87 GLU A CA 1
ATOM 673 C C . GLU A 1 87 ? -0.408 1.436 -21.479 1.00 98.00 87 GLU A C 1
ATOM 675 O O . GLU A 1 87 ? -1.038 0.958 -22.425 1.00 98.00 87 GLU A O 1
ATOM 680 N N . ALA A 1 88 ? -0.584 1.006 -20.226 1.00 97.44 88 ALA A N 1
ATOM 681 C CA . ALA A 1 88 ? -1.496 -0.070 -19.847 1.00 97.44 88 ALA A CA 1
ATOM 682 C C . ALA A 1 88 ? -2.992 0.299 -19.934 1.00 97.44 88 ALA A C 1
ATOM 684 O O . ALA A 1 88 ? -3.846 -0.574 -19.755 1.00 97.44 88 ALA A O 1
ATOM 685 N N . ARG A 1 89 ? -3.336 1.567 -20.215 1.00 97.56 89 ARG A N 1
ATOM 686 C CA . ARG A 1 89 ? -4.718 2.089 -20.231 1.00 97.56 89 ARG A CA 1
ATOM 687 C C . ARG A 1 89 ? -5.442 1.843 -18.901 1.00 97.56 89 ARG A C 1
ATOM 689 O O . ARG A 1 89 ? -6.555 1.295 -18.871 1.00 97.56 89 ARG A O 1
ATOM 696 N N . LEU A 1 90 ? -4.765 2.206 -17.811 1.00 98.19 90 LEU A N 1
ATOM 697 C CA . LEU A 1 90 ? -5.243 2.078 -16.430 1.00 98.19 90 LEU A CA 1
ATOM 698 C C . LEU A 1 90 ? -5.318 3.422 -15.685 1.00 98.19 90 LEU A C 1
ATOM 700 O O . LEU A 1 90 ? -5.643 3.428 -14.502 1.00 98.19 90 LEU A O 1
ATOM 704 N N . SER A 1 91 ? -5.059 4.547 -16.361 1.00 98.38 91 SER A N 1
ATOM 705 C CA . SER A 1 91 ? -5.023 5.884 -15.748 1.00 98.38 91 SER A CA 1
ATOM 706 C C . SER A 1 91 ? -6.308 6.270 -15.010 1.00 98.38 91 SER A C 1
ATOM 708 O O . SER A 1 91 ? -6.225 6.933 -13.988 1.00 98.38 91 SER A O 1
ATOM 710 N N . ASP A 1 92 ? -7.478 5.801 -15.454 1.00 98.25 92 ASP A N 1
ATOM 711 C CA . ASP A 1 92 ? -8.760 6.098 -14.791 1.00 98.25 92 ASP A CA 1
ATOM 712 C C . ASP A 1 92 ? -8.878 5.496 -13.376 1.00 98.25 92 ASP A C 1
ATOM 714 O O . ASP A 1 92 ? -9.770 5.862 -12.614 1.00 98.25 92 ASP A O 1
ATOM 718 N N . TYR A 1 93 ? -7.990 4.563 -13.018 1.00 98.62 93 TYR A N 1
ATOM 719 C CA . TYR A 1 93 ? -7.993 3.862 -11.731 1.00 98.62 93 TYR A CA 1
ATOM 720 C C . TYR A 1 93 ? -6.852 4.287 -10.809 1.00 98.62 93 TYR A C 1
ATOM 722 O O . TYR A 1 93 ? -6.802 3.803 -9.677 1.00 98.62 93 TYR A O 1
ATOM 730 N N . VAL A 1 94 ? -5.930 5.138 -11.274 1.00 98.81 94 VAL A N 1
ATOM 731 C CA . VAL A 1 94 ? -4.707 5.481 -10.542 1.00 98.81 94 VAL A CA 1
ATOM 732 C C . VAL A 1 94 ? -4.496 6.985 -10.502 1.00 98.81 94 VAL A C 1
ATOM 734 O O . VAL A 1 94 ? -4.377 7.642 -11.531 1.00 98.81 94 VAL A O 1
ATOM 737 N N . GLU A 1 95 ? -4.355 7.504 -9.293 1.00 98.56 95 GLU A N 1
ATOM 738 C CA . GLU A 1 95 ? -3.873 8.845 -9.010 1.00 98.56 95 GLU A CA 1
ATOM 739 C C . GLU A 1 95 ? -2.436 8.751 -8.484 1.00 98.56 95 GLU A C 1
ATOM 741 O O . GLU A 1 95 ? -2.170 8.056 -7.503 1.00 98.56 95 GLU A O 1
ATOM 746 N N . PHE A 1 96 ? -1.499 9.446 -9.127 1.00 98.75 96 PHE A N 1
ATOM 747 C CA . PHE A 1 96 ? -0.122 9.544 -8.647 1.00 98.75 96 PHE A CA 1
ATOM 748 C C . PHE A 1 96 ? 0.091 10.853 -7.899 1.00 98.75 96 PHE A C 1
ATOM 750 O O . PHE A 1 96 ? -0.149 11.930 -8.444 1.00 98.75 96 PHE A O 1
ATOM 757 N N . VAL A 1 97 ? 0.629 10.761 -6.686 1.00 98.50 97 VAL A N 1
ATOM 758 C CA . VAL A 1 97 ? 0.973 11.910 -5.851 1.00 98.50 97 VAL A CA 1
ATOM 759 C C . VAL A 1 97 ? 2.484 11.930 -5.646 1.00 98.50 97 VAL A C 1
ATOM 761 O O . VAL A 1 97 ? 3.039 11.154 -4.869 1.00 98.50 97 VAL A O 1
ATOM 764 N N . GLN A 1 98 ? 3.163 12.824 -6.365 1.00 98.38 98 GLN A N 1
ATOM 765 C CA . GLN A 1 98 ? 4.613 12.950 -6.278 1.00 98.38 98 GLN A CA 1
ATOM 766 C C . GLN A 1 98 ? 5.024 13.751 -5.032 1.00 98.38 98 GLN A C 1
ATOM 768 O O . GLN A 1 98 ? 4.670 14.921 -4.893 1.00 98.38 98 GLN A O 1
ATOM 773 N N . GLY A 1 99 ? 5.814 13.149 -4.144 1.00 96.56 99 GLY A N 1
ATOM 774 C CA . GLY A 1 99 ? 6.368 13.806 -2.962 1.00 96.56 99 GLY A CA 1
ATOM 775 C C . GLY A 1 99 ? 6.605 12.857 -1.789 1.00 96.56 99 GLY A C 1
ATOM 776 O O . GLY A 1 99 ? 6.441 11.645 -1.887 1.00 96.56 99 GLY A O 1
ATOM 777 N N . ASN A 1 100 ? 7.008 13.412 -0.642 1.00 92.81 100 ASN A N 1
ATOM 778 C CA . ASN A 1 100 ? 7.196 12.618 0.572 1.00 92.81 100 ASN A CA 1
ATOM 779 C C . ASN A 1 100 ? 5.843 12.084 1.072 1.00 92.81 100 ASN A C 1
ATOM 781 O O . ASN A 1 100 ? 5.000 12.872 1.508 1.00 92.81 100 ASN A O 1
ATOM 785 N N . SER A 1 101 ? 5.669 10.763 1.062 1.00 94.06 101 SER A N 1
ATOM 786 C CA . SER A 1 101 ? 4.460 10.039 1.489 1.00 94.06 101 SER A CA 1
ATOM 787 C C . SER A 1 101 ? 3.883 10.545 2.813 1.00 94.06 101 SER A C 1
ATOM 789 O O . SER A 1 101 ? 2.701 10.868 2.892 1.00 94.06 101 SER A O 1
ATOM 791 N N . SER A 1 102 ? 4.715 10.714 3.845 1.00 85.00 102 SER A N 1
ATOM 792 C CA . SER A 1 102 ? 4.257 11.119 5.183 1.00 85.00 102 SER A CA 1
ATOM 793 C C . SER A 1 102 ? 3.694 12.546 5.263 1.00 85.00 102 SER A C 1
ATOM 795 O O . SER A 1 102 ? 2.974 12.878 6.213 1.00 85.00 102 SER A O 1
ATOM 797 N N . VAL A 1 103 ? 4.027 13.395 4.286 1.00 87.44 103 VAL A N 1
ATOM 798 C CA . VAL A 1 103 ? 3.491 14.756 4.134 1.00 87.44 103 VAL A CA 1
ATOM 799 C C . VAL A 1 103 ? 2.303 14.739 3.179 1.00 87.44 103 VAL A C 1
ATOM 801 O O . VAL A 1 103 ? 1.236 15.242 3.521 1.00 87.44 103 VAL A O 1
ATOM 804 N N . MET A 1 104 ? 2.472 14.124 2.009 1.00 94.38 104 MET A N 1
ATOM 805 C CA . MET A 1 104 ? 1.470 14.100 0.947 1.00 94.38 104 MET A CA 1
ATOM 806 C C . MET A 1 104 ? 0.210 13.337 1.352 1.00 94.38 104 MET A C 1
ATOM 808 O O . MET A 1 104 ? -0.886 13.811 1.088 1.00 94.38 104 MET A O 1
ATOM 812 N N . ALA A 1 105 ? 0.333 12.222 2.076 1.00 93.31 105 ALA A N 1
ATOM 813 C CA . ALA A 1 105 ? -0.828 11.491 2.576 1.00 93.31 105 ALA A CA 1
ATOM 814 C C . ALA A 1 105 ? -1.644 12.315 3.586 1.00 93.31 105 ALA A C 1
ATOM 816 O O . ALA A 1 105 ? -2.871 12.283 3.570 1.00 93.31 105 ALA A O 1
ATOM 817 N N . LYS A 1 106 ? -0.984 13.105 4.443 1.00 88.56 106 LYS A N 1
ATOM 818 C CA . LYS A 1 106 ? -1.691 14.013 5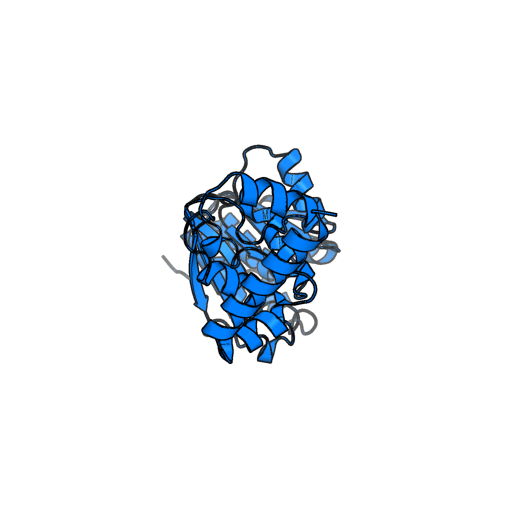.360 1.00 88.56 106 LYS A CA 1
ATOM 819 C C . LYS A 1 106 ? -2.415 15.107 4.594 1.00 88.56 106 LYS A C 1
ATOM 821 O O . LYS A 1 106 ? -3.570 15.376 4.901 1.00 88.56 106 LYS A O 1
ATOM 826 N N . GLN A 1 107 ? -1.743 15.706 3.610 1.00 91.38 107 GLN A N 1
ATOM 827 C CA . GLN A 1 107 ? -2.347 16.719 2.751 1.00 91.38 107 GLN A CA 1
ATOM 828 C C . GLN A 1 107 ? -3.568 16.156 2.018 1.00 91.38 107 GLN A C 1
ATOM 830 O O . GLN A 1 107 ? -4.641 16.743 2.091 1.00 91.38 107 GLN A O 1
ATOM 835 N N . TYR A 1 108 ? -3.447 14.959 1.443 1.00 96.69 108 TYR A N 1
ATOM 836 C CA . TYR A 1 108 ? -4.551 14.266 0.793 1.00 96.69 108 TYR A CA 1
ATOM 837 C C . TYR A 1 108 ? -5.793 14.189 1.694 1.00 96.69 108 TYR A C 1
ATOM 839 O O . TYR A 1 108 ? -6.892 14.496 1.243 1.00 96.69 108 TYR A O 1
ATOM 847 N N . PHE A 1 109 ? -5.644 13.826 2.973 1.00 94.62 109 PHE A N 1
ATOM 848 C CA . PHE A 1 109 ? -6.783 13.728 3.894 1.00 94.62 109 PHE A CA 1
ATOM 849 C C . PHE A 1 109 ? -7.303 15.068 4.421 1.00 94.62 109 PHE A C 1
ATOM 851 O O . PHE A 1 109 ? -8.428 15.108 4.926 1.00 94.62 109 PHE A O 1
ATOM 858 N N . LEU A 1 110 ? -6.528 16.151 4.310 1.00 93.75 110 LEU A N 1
ATOM 859 C CA . LEU A 1 110 ? -7.058 17.503 4.500 1.00 93.75 110 LEU A CA 1
ATOM 860 C C . LEU A 1 110 ? -8.008 17.862 3.353 1.00 93.75 110 LEU A C 1
ATOM 862 O O . LEU A 1 110 ? -9.083 18.402 3.607 1.00 93.75 110 LEU A O 1
ATOM 866 N N . ASP A 1 111 ? -7.643 17.493 2.125 1.00 95.12 111 ASP A N 1
ATOM 867 C CA . ASP A 1 111 ? -8.417 17.796 0.917 1.00 95.12 111 ASP A CA 1
ATOM 868 C C . ASP A 1 111 ? -9.611 16.836 0.727 1.00 95.12 111 ASP A C 1
ATOM 870 O O . ASP A 1 111 ? -10.652 17.220 0.197 1.00 95.12 111 ASP A O 1
ATOM 874 N N . HIS A 1 112 ? -9.502 15.606 1.237 1.00 94.94 112 HIS A N 1
ATOM 875 C CA . HIS A 1 112 ? -10.501 14.536 1.120 1.00 94.94 112 HIS A CA 1
ATOM 876 C C . HIS A 1 112 ? -11.020 14.101 2.496 1.00 94.94 112 HIS A C 1
ATOM 878 O O . HIS A 1 112 ? -10.993 12.923 2.874 1.00 94.94 112 HIS A O 1
ATOM 884 N N . SER A 1 113 ? -11.470 15.075 3.290 1.00 91.50 113 SER A N 1
ATOM 885 C CA . SER A 1 113 ? -11.926 14.819 4.656 1.00 91.50 113 SER A CA 1
ATOM 886 C C . SER A 1 113 ? -13.060 13.782 4.690 1.00 91.50 113 SER A C 1
ATOM 888 O O . SER A 1 113 ? -14.040 13.882 3.955 1.00 91.50 113 SER A O 1
ATOM 890 N N . GLY A 1 114 ? -12.935 12.780 5.563 1.00 90.50 114 GLY A N 1
ATOM 891 C CA . GLY A 1 114 ? -13.951 11.738 5.752 1.00 90.50 114 GLY A CA 1
ATOM 892 C C . GLY A 1 114 ? -13.755 10.472 4.916 1.00 90.50 114 GLY A C 1
ATOM 893 O O . GLY A 1 114 ? -14.341 9.445 5.268 1.00 90.50 114 GLY A O 1
ATOM 894 N N . GLU A 1 115 ? -12.894 10.486 3.894 1.00 96.19 115 GLU A N 1
ATOM 895 C CA . GLU A 1 115 ? -12.523 9.253 3.199 1.00 96.19 115 GL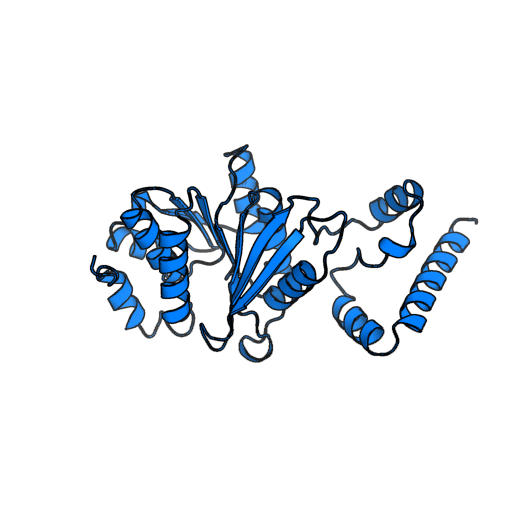U A CA 1
ATOM 896 C C . GLU A 1 115 ? -11.805 8.273 4.134 1.00 96.19 115 GLU A C 1
ATOM 898 O O . GLU A 1 115 ? -11.092 8.656 5.072 1.00 96.19 115 GLU A O 1
ATOM 903 N N . LYS A 1 116 ? -12.012 6.978 3.880 1.00 97.38 116 LYS A N 1
ATOM 904 C CA . LYS A 1 116 ? -11.366 5.896 4.617 1.00 97.38 116 LYS A CA 1
ATOM 905 C C . LYS A 1 116 ? -10.745 4.891 3.665 1.00 97.38 116 LYS A C 1
ATOM 907 O O . LYS A 1 116 ? -11.353 4.511 2.672 1.00 97.38 116 LYS A O 1
ATOM 912 N N . ILE A 1 117 ? -9.551 4.437 4.021 1.00 98.44 117 ILE A N 1
ATOM 913 C CA . ILE A 1 117 ? -8.766 3.503 3.227 1.00 98.44 117 ILE A CA 1
ATOM 914 C C . ILE A 1 117 ? -9.247 2.073 3.488 1.00 98.44 117 ILE A C 1
ATOM 916 O O . ILE A 1 117 ? -9.387 1.657 4.646 1.00 98.44 117 ILE A O 1
ATOM 920 N N . ASP A 1 118 ? -9.477 1.318 2.414 1.00 98.69 118 ASP A N 1
ATOM 921 C CA . ASP A 1 118 ? -9.795 -0.110 2.458 1.00 98.69 118 ASP A CA 1
ATOM 922 C C . ASP A 1 118 ? -8.539 -0.983 2.496 1.00 98.69 118 ASP A C 1
ATOM 924 O O . ASP A 1 118 ? -8.513 -2.008 3.182 1.00 98.69 118 ASP A O 1
ATOM 928 N N . LEU A 1 119 ? -7.515 -0.590 1.738 1.00 98.81 119 LEU A N 1
ATOM 929 C CA . LEU A 1 119 ? -6.267 -1.325 1.572 1.00 98.81 119 LEU A CA 1
ATOM 930 C C . LEU A 1 119 ? -5.095 -0.349 1.434 1.00 98.81 119 LEU A C 1
ATOM 932 O O . LEU A 1 119 ? -5.153 0.569 0.625 1.00 98.81 119 LEU A O 1
ATOM 936 N N . VAL A 1 120 ? -4.029 -0.576 2.191 1.00 98.50 120 VAL A N 1
ATOM 937 C CA . VAL A 1 120 ? -2.746 0.118 2.063 1.00 98.50 120 VAL A CA 1
ATOM 938 C C . VAL A 1 120 ? -1.663 -0.908 1.748 1.00 98.50 120 VAL A C 1
ATOM 940 O O . VAL A 1 120 ? -1.588 -1.931 2.429 1.00 98.50 120 VAL A O 1
ATOM 943 N N . PHE A 1 121 ? -0.801 -0.613 0.780 1.00 98.81 121 PHE A N 1
ATOM 944 C CA . PHE A 1 121 ? 0.468 -1.299 0.554 1.00 98.81 121 PHE A CA 1
ATOM 945 C C . PHE A 1 121 ? 1.632 -0.341 0.860 1.00 98.81 121 PHE A C 1
ATOM 947 O O . PHE A 1 121 ? 1.666 0.767 0.328 1.00 98.81 121 PHE A O 1
ATOM 954 N N . ILE A 1 122 ? 2.532 -0.727 1.769 1.00 98.50 122 ILE A N 1
ATOM 955 C CA . ILE A 1 122 ? 3.701 0.061 2.186 1.00 98.50 122 ILE A CA 1
ATOM 956 C C . ILE A 1 122 ? 4.965 -0.698 1.783 1.00 98.50 122 ILE A C 1
ATOM 958 O O . ILE A 1 122 ? 5.260 -1.746 2.363 1.00 98.50 122 ILE A O 1
ATOM 962 N N . ASP A 1 123 ? 5.692 -0.128 0.823 1.00 97.62 123 ASP A N 1
ATOM 963 C CA . ASP A 1 123 ? 6.915 -0.667 0.216 1.00 97.62 123 ASP A CA 1
ATOM 964 C C . ASP A 1 123 ? 7.878 0.480 -0.183 1.00 97.62 123 ASP A C 1
ATOM 966 O O . ASP A 1 123 ? 8.423 0.559 -1.281 1.00 97.62 123 ASP A O 1
ATOM 970 N N . GLY A 1 124 ? 7.999 1.472 0.706 1.00 96.00 124 GLY A N 1
ATOM 971 C CA . GLY A 1 124 ? 8.767 2.699 0.483 1.00 96.00 124 GLY A CA 1
ATOM 972 C C . GLY A 1 124 ? 10.096 2.731 1.241 1.00 96.00 124 GLY A C 1
ATOM 9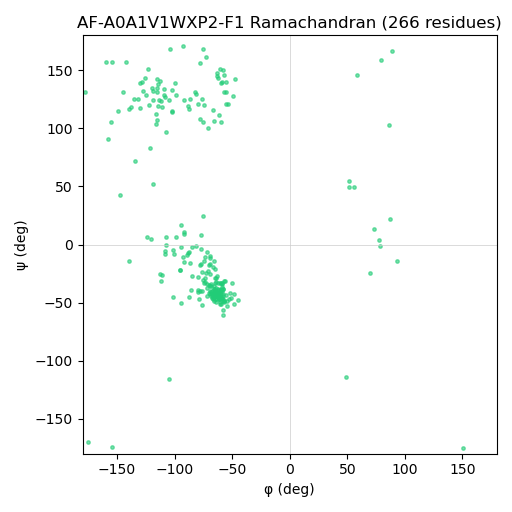73 O O . GLY A 1 124 ? 11.024 1.966 0.986 1.00 96.00 124 GLY A O 1
ATOM 974 N N . ASP A 1 125 ? 10.219 3.669 2.184 1.00 93.94 125 ASP A N 1
ATOM 975 C CA . ASP A 1 125 ? 11.422 3.814 3.009 1.00 93.94 125 ASP A CA 1
ATOM 976 C C . ASP A 1 125 ? 11.458 2.748 4.118 1.00 93.94 125 ASP A C 1
ATOM 978 O O . ASP A 1 125 ? 10.740 2.821 5.120 1.00 93.94 125 ASP A O 1
ATOM 982 N N . HIS A 1 126 ? 12.358 1.780 3.952 1.00 94.44 126 HIS A N 1
ATOM 983 C CA . HIS A 1 126 ? 12.543 0.640 4.846 1.00 94.44 126 HIS A CA 1
ATOM 984 C C . HIS A 1 126 ? 13.301 0.968 6.145 1.00 94.44 126 HIS A C 1
ATOM 986 O O . HIS A 1 126 ? 13.431 0.124 7.044 1.00 94.44 126 HIS A O 1
ATOM 992 N N . THR A 1 127 ? 13.783 2.205 6.311 1.00 88.12 127 THR A N 1
ATOM 993 C CA . THR A 1 127 ? 14.302 2.649 7.606 1.00 88.12 127 THR A CA 1
ATOM 994 C C . THR A 1 127 ? 13.193 2.584 8.657 1.00 88.12 127 THR A C 1
ATOM 996 O O . THR A 1 127 ? 12.009 2.783 8.381 1.00 88.12 127 THR A O 1
ATOM 999 N N . ARG A 1 128 ? 13.567 2.366 9.924 1.00 83.94 128 ARG A N 1
ATOM 1000 C CA . ARG A 1 128 ? 12.602 2.390 11.042 1.00 83.94 128 ARG A CA 1
ATOM 1001 C C . ARG A 1 128 ? 11.770 3.673 11.049 1.00 83.94 128 ARG A C 1
ATOM 1003 O O . ARG A 1 128 ? 10.565 3.639 11.269 1.00 83.94 128 ARG A O 1
ATOM 1010 N N . ARG A 1 129 ? 12.425 4.803 10.784 1.00 81.62 129 ARG A N 1
ATOM 1011 C CA . ARG A 1 129 ? 11.805 6.125 10.762 1.00 81.62 129 ARG A CA 1
ATOM 1012 C C . ARG A 1 129 ? 10.853 6.287 9.578 1.00 81.62 129 ARG A C 1
ATOM 1014 O O . ARG A 1 129 ? 9.775 6.838 9.783 1.00 81.62 129 ARG A O 1
ATOM 1021 N N . GLY A 1 130 ? 11.233 5.824 8.388 1.00 84.81 130 GLY A N 1
ATOM 1022 C CA . GLY A 1 130 ? 10.390 5.819 7.191 1.00 84.81 130 GLY A CA 1
ATOM 1023 C C . GLY A 1 130 ? 9.095 5.050 7.416 1.00 84.81 130 GLY A C 1
ATOM 1024 O O . GLY A 1 130 ? 8.023 5.651 7.472 1.00 84.81 130 GLY A O 1
ATOM 1025 N N . CYS A 1 131 ? 9.211 3.759 7.726 1.00 90.69 131 CYS A N 1
ATOM 1026 C CA . CYS A 1 131 ? 8.065 2.879 7.968 1.00 90.69 131 CYS A CA 1
ATOM 1027 C C . CYS A 1 131 ? 7.118 3.391 9.067 1.00 90.69 131 CYS A C 1
ATOM 1029 O O . CYS A 1 131 ? 5.898 3.371 8.901 1.00 90.69 131 CYS A O 1
ATOM 1031 N N . VAL A 1 132 ? 7.651 3.890 10.191 1.00 85.50 132 VAL A N 1
ATOM 1032 C CA . VAL A 1 132 ? 6.817 4.455 11.269 1.00 85.50 132 VAL A CA 1
ATOM 1033 C C . VAL A 1 132 ? 6.104 5.729 10.812 1.00 85.50 132 VAL A C 1
ATOM 1035 O O . VAL A 1 132 ? 4.947 5.948 11.174 1.00 85.50 132 VAL A O 1
ATOM 1038 N N . ARG A 1 133 ? 6.761 6.588 10.025 1.00 87.12 133 ARG A N 1
ATOM 1039 C CA . ARG A 1 133 ? 6.143 7.809 9.485 1.00 87.12 133 ARG A CA 1
ATOM 1040 C C . ARG A 1 133 ? 5.025 7.492 8.506 1.00 87.12 133 ARG A C 1
ATOM 1042 O O . ARG A 1 133 ? 3.975 8.122 8.604 1.00 87.12 133 ARG A O 1
ATOM 1049 N N . ASP A 1 134 ? 5.246 6.526 7.626 1.00 93.75 134 ASP A N 1
ATOM 1050 C CA . ASP A 1 134 ? 4.266 6.074 6.642 1.00 93.75 134 ASP A CA 1
ATOM 1051 C C . ASP A 1 134 ? 3.044 5.464 7.326 1.00 93.75 134 ASP A C 1
ATOM 1053 O O . ASP A 1 134 ? 1.917 5.908 7.101 1.00 93.75 134 ASP A O 1
ATOM 1057 N N . PHE A 1 135 ? 3.260 4.546 8.273 1.00 93.62 135 PHE A N 1
ATOM 1058 C CA . PHE A 1 135 ? 2.173 4.005 9.085 1.00 93.62 135 PHE A CA 1
ATOM 1059 C C . PHE A 1 135 ? 1.409 5.113 9.822 1.00 93.62 135 PHE A C 1
ATOM 1061 O O . PHE A 1 135 ? 0.181 5.167 9.764 1.00 93.62 135 PHE A O 1
ATOM 1068 N N . ASN A 1 136 ? 2.116 6.032 10.487 1.00 88.19 136 ASN A N 1
ATOM 1069 C CA . ASN A 1 136 ? 1.487 7.106 11.256 1.00 88.19 136 ASN A CA 1
ATOM 1070 C C . ASN A 1 136 ? 0.701 8.094 10.389 1.00 88.19 136 ASN A C 1
ATOM 1072 O O . ASN A 1 136 ? -0.250 8.692 10.885 1.00 88.19 136 ASN A O 1
ATOM 1076 N N . ALA A 1 137 ? 1.089 8.287 9.128 1.00 88.25 137 ALA A N 1
ATOM 1077 C CA . ALA A 1 137 ? 0.364 9.149 8.203 1.00 88.25 137 ALA A CA 1
ATOM 1078 C C . ALA A 1 137 ? -0.969 8.535 7.743 1.00 88.25 137 ALA A C 1
ATOM 1080 O O . ALA A 1 137 ? -1.876 9.277 7.379 1.00 88.25 137 ALA A O 1
ATOM 1081 N N . LEU A 1 138 ? -1.099 7.205 7.780 1.00 94.38 138 LEU A N 1
ATOM 1082 C CA . LEU A 1 138 ? -2.248 6.487 7.222 1.00 94.38 138 LEU A CA 1
ATOM 1083 C C . LEU A 1 138 ? -3.158 5.844 8.272 1.00 94.38 138 LEU A C 1
ATOM 1085 O O . LEU A 1 138 ? -4.349 5.668 8.018 1.00 94.38 138 LEU A O 1
ATOM 1089 N N . HIS A 1 139 ? -2.626 5.504 9.449 1.00 92.94 139 HIS A N 1
ATOM 1090 C CA . HIS A 1 139 ? -3.305 4.702 10.470 1.00 92.94 139 HIS A CA 1
ATOM 1091 C C . HIS A 1 139 ? -4.734 5.170 10.791 1.00 92.94 139 HIS A C 1
ATOM 1093 O O . HIS A 1 139 ? -5.678 4.378 10.739 1.00 92.94 139 HIS A O 1
ATOM 1099 N N . ASP A 1 140 ? -4.899 6.464 11.079 1.00 91.12 140 ASP A N 1
ATOM 1100 C CA . ASP A 1 140 ? -6.175 7.055 11.514 1.00 91.12 140 ASP A CA 1
ATOM 1101 C C . ASP A 1 140 ? -7.242 7.081 10.394 1.00 91.12 140 ASP A C 1
ATOM 1103 O O . ASP A 1 140 ? -8.440 7.310 10.629 1.00 91.12 140 ASP A O 1
ATOM 1107 N N . HIS A 1 141 ? -6.823 6.808 9.158 1.00 95.81 141 HIS A N 1
ATOM 1108 C CA . HIS A 1 141 ? -7.662 6.827 7.967 1.00 95.81 141 HIS A CA 1
ATOM 1109 C C . HIS A 1 141 ? -8.084 5.433 7.505 1.00 95.81 141 HIS A C 1
ATOM 1111 O O . HIS A 1 141 ? -8.927 5.318 6.622 1.00 95.81 141 HIS A O 1
ATOM 1117 N N . ILE A 1 142 ? -7.594 4.362 8.127 1.00 96.88 142 ILE A N 1
ATOM 1118 C CA . ILE A 1 142 ? -7.983 2.998 7.761 1.00 96.88 142 ILE A CA 1
ATOM 1119 C C . ILE A 1 142 ? -9.318 2.652 8.413 1.00 96.88 142 ILE A C 1
ATOM 1121 O O . ILE A 1 142 ? -9.507 2.812 9.623 1.00 96.88 142 ILE A O 1
ATOM 1125 N N . ARG A 1 143 ? -10.271 2.144 7.625 1.00 96.56 143 ARG A N 1
ATOM 1126 C CA . ARG A 1 143 ? -11.559 1.718 8.188 1.00 96.56 143 ARG A CA 1
ATOM 1127 C C . ARG A 1 143 ? -11.436 0.427 8.991 1.00 96.56 143 ARG A C 1
ATOM 1129 O O . ARG A 1 143 ? -10.557 -0.403 8.769 1.00 96.56 143 ARG A O 1
ATOM 1136 N N . LYS A 1 144 ? -12.431 0.173 9.843 1.00 96.62 144 LYS A N 1
ATOM 1137 C CA . LYS A 1 144 ? -12.642 -1.166 10.403 1.00 96.62 144 LYS A CA 1
ATOM 1138 C C . LYS A 1 144 ? -12.788 -2.194 9.271 1.00 96.62 144 LYS A C 1
ATOM 1140 O O . LYS A 1 144 ? -13.552 -2.004 8.322 1.00 96.62 144 LYS A O 1
ATOM 1145 N N . GLY A 1 145 ? -12.048 -3.289 9.389 1.00 97.56 145 GLY A N 1
ATOM 1146 C CA . GLY A 1 145 ? -11.947 -4.348 8.393 1.00 97.56 145 GLY A CA 1
ATOM 1147 C C . GLY A 1 145 ? -11.036 -4.034 7.205 1.00 97.56 145 GLY A C 1
ATOM 1148 O O . GLY A 1 145 ? -10.915 -4.910 6.355 1.00 97.56 145 GLY A O 1
ATOM 1149 N N . GLY A 1 146 ? -10.435 -2.840 7.140 1.00 98.19 146 GLY A N 1
ATOM 1150 C CA . GLY A 1 146 ? -9.419 -2.489 6.148 1.00 98.19 146 GLY A CA 1
ATOM 1151 C C . GLY A 1 146 ? -8.062 -3.119 6.462 1.00 98.19 146 GLY A C 1
ATOM 1152 O O . GLY A 1 146 ? -7.858 -3.662 7.552 1.00 98.19 146 GLY A O 1
ATOM 1153 N N . TYR A 1 147 ? -7.143 -3.055 5.504 1.00 98.44 147 TYR A N 1
ATOM 1154 C CA . TYR A 1 147 ? -5.869 -3.770 5.549 1.00 98.44 147 TYR A CA 1
ATOM 1155 C C . TYR A 1 147 ? -4.679 -2.829 5.364 1.00 98.44 147 TYR A C 1
ATOM 1157 O O . TYR A 1 147 ? -4.740 -1.909 4.555 1.00 98.44 147 TYR A O 1
ATOM 1165 N N . ILE A 1 148 ? -3.589 -3.104 6.077 1.00 98.38 148 ILE A N 1
ATOM 1166 C CA . ILE A 1 148 ? -2.243 -2.610 5.763 1.00 98.38 148 ILE A CA 1
ATOM 1167 C C . ILE A 1 148 ? -1.387 -3.814 5.418 1.00 98.38 148 ILE A C 1
ATOM 1169 O O . ILE A 1 148 ? -1.416 -4.812 6.138 1.00 98.38 148 ILE A O 1
ATOM 1173 N N . ILE A 1 149 ? -0.621 -3.714 4.346 1.00 98.44 149 ILE A N 1
ATOM 1174 C CA . ILE A 1 149 ? 0.352 -4.714 3.941 1.00 98.44 149 ILE A CA 1
ATOM 1175 C C . ILE A 1 149 ? 1.719 -4.051 3.945 1.00 98.44 149 ILE A C 1
ATOM 1177 O O . ILE A 1 149 ? 1.906 -3.035 3.284 1.00 98.44 149 ILE A O 1
ATOM 1181 N N . PHE A 1 150 ? 2.646 -4.638 4.690 1.00 98.12 150 PHE A N 1
ATOM 1182 C CA . PHE A 1 150 ? 4.061 -4.292 4.653 1.00 98.12 150 PHE A CA 1
ATOM 1183 C C . PHE A 1 150 ? 4.805 -5.346 3.840 1.00 98.12 150 PHE A C 1
ATOM 1185 O O . PHE A 1 150 ? 4.581 -6.539 4.070 1.00 98.12 150 PHE A O 1
ATOM 1192 N N . HIS A 1 151 ? 5.669 -4.925 2.921 1.00 97.56 151 HIS A N 1
ATOM 1193 C CA . HIS A 1 151 ? 6.634 -5.811 2.264 1.00 97.56 151 HIS A CA 1
ATOM 1194 C C . HIS A 1 151 ? 7.978 -5.799 3.015 1.00 97.56 151 HIS A C 1
ATOM 1196 O O . HIS A 1 151 ? 8.126 -5.059 3.991 1.00 97.56 151 HIS A O 1
ATOM 1202 N N . ASP A 1 152 ? 8.894 -6.695 2.648 1.00 95.94 152 ASP A N 1
ATOM 1203 C CA . ASP A 1 152 ? 10.232 -6.835 3.240 1.00 95.94 152 ASP A CA 1
ATOM 1204 C C . ASP A 1 152 ? 10.271 -6.955 4.775 1.00 95.94 152 ASP A C 1
ATOM 1206 O O . ASP A 1 152 ? 11.032 -6.283 5.483 1.00 95.94 152 ASP A O 1
ATOM 1210 N N . ILE A 1 153 ? 9.448 -7.852 5.326 1.00 95.19 153 ILE A N 1
ATOM 1211 C CA . ILE A 1 153 ? 9.324 -8.036 6.782 1.00 95.19 153 ILE A CA 1
ATOM 1212 C C . ILE A 1 153 ? 10.420 -8.906 7.418 1.00 95.19 153 ILE A C 1
ATOM 1214 O O . ILE A 1 153 ? 10.391 -9.078 8.641 1.00 95.19 153 ILE A O 1
ATOM 1218 N N . TYR A 1 154 ? 11.360 -9.440 6.632 1.00 94.25 154 TYR A N 1
ATOM 1219 C CA . TYR A 1 154 ? 12.496 -10.251 7.092 1.00 94.25 154 TYR A CA 1
ATOM 1220 C C . TYR A 1 154 ? 13.823 -9.479 6.999 1.00 94.25 154 TYR A C 1
ATOM 1222 O O . TYR A 1 154 ? 14.443 -9.443 5.930 1.00 94.25 154 TYR A O 1
ATOM 1230 N N . PRO A 1 155 ? 14.294 -8.866 8.109 1.00 91.56 155 PRO A N 1
ATOM 1231 C CA . PRO A 1 155 ? 15.513 -8.055 8.132 1.00 91.56 155 PRO A CA 1
ATOM 1232 C C . PRO A 1 155 ? 16.772 -8.786 7.673 1.00 91.56 155 PRO A C 1
ATOM 1234 O O . PRO A 1 155 ? 17.673 -8.168 7.115 1.00 91.56 155 PRO A O 1
ATOM 1237 N N . GLU A 1 156 ? 16.845 -10.091 7.906 1.00 92.44 156 GLU A N 1
ATOM 1238 C CA . GLU A 1 156 ? 17.935 -10.957 7.467 1.00 92.44 156 GLU A CA 1
ATOM 1239 C C . GLU A 1 156 ? 18.032 -11.075 5.939 1.00 92.44 156 GLU A C 1
ATOM 1241 O O . GLU A 1 156 ? 19.107 -11.377 5.424 1.00 92.44 156 GLU A O 1
ATOM 1246 N N . MET A 1 157 ? 16.941 -10.787 5.223 1.00 91.69 157 MET A N 1
ATOM 1247 C CA . MET A 1 157 ? 16.865 -10.844 3.764 1.00 91.69 157 MET A CA 1
ATOM 1248 C C . MET A 1 157 ? 16.975 -9.459 3.125 1.00 91.69 157 MET A C 1
ATOM 1250 O O . MET A 1 157 ? 17.725 -9.291 2.166 1.00 91.69 157 MET A O 1
ATOM 1254 N N . CYS A 1 158 ? 16.261 -8.460 3.654 1.00 90.06 158 CYS A N 1
ATOM 1255 C CA . CYS A 1 158 ? 16.232 -7.107 3.081 1.00 90.06 158 CYS A CA 1
ATOM 1256 C C . CYS A 1 158 ? 17.295 -6.159 3.669 1.00 90.06 158 CYS A C 1
ATOM 1258 O O . CYS A 1 158 ? 17.563 -5.103 3.102 1.00 90.06 158 CYS A O 1
ATOM 1260 N N . GLY A 1 159 ? 17.910 -6.502 4.807 1.00 92.69 159 GLY A N 1
ATOM 1261 C CA . GLY A 1 159 ? 18.890 -5.657 5.503 1.00 92.69 159 GLY A CA 1
ATOM 1262 C C . GLY A 1 159 ? 18.281 -4.506 6.314 1.00 92.69 159 GLY A C 1
ATOM 1263 O O . GLY A 1 159 ? 19.016 -3.714 6.910 1.00 92.69 159 GLY A O 1
ATOM 1264 N N . TRP A 1 160 ? 16.951 -4.411 6.383 1.00 91.69 160 TRP A N 1
ATOM 1265 C CA . TRP A 1 160 ? 16.234 -3.313 7.024 1.00 91.69 160 TRP A CA 1
ATOM 1266 C C . TRP A 1 160 ? 15.290 -3.792 8.123 1.00 91.69 160 TRP A C 1
ATOM 1268 O O . TRP A 1 160 ? 14.757 -4.891 8.091 1.00 91.69 160 TRP A O 1
ATOM 1278 N N . GLN A 1 161 ? 15.053 -2.942 9.122 1.00 87.62 161 GLN A N 1
ATOM 1279 C CA . GLN A 1 161 ? 14.221 -3.307 10.276 1.00 87.62 161 GLN A CA 1
ATOM 1280 C C . GLN A 1 161 ? 12.858 -2.617 10.320 1.00 87.62 161 GLN A C 1
ATOM 1282 O O . GLN A 1 161 ? 12.066 -2.929 11.205 1.00 87.62 161 GLN A O 1
ATOM 1287 N N . GLY A 1 162 ? 12.589 -1.649 9.441 1.00 89.25 162 GLY A N 1
ATOM 1288 C CA . GLY A 1 162 ? 11.388 -0.819 9.527 1.00 89.25 162 GLY A CA 1
ATOM 1289 C C . GLY A 1 162 ? 10.080 -1.611 9.489 1.00 89.25 162 GLY A C 1
ATOM 1290 O O . GLY A 1 162 ? 9.315 -1.511 10.454 1.00 89.25 162 GLY A O 1
ATOM 1291 N N . PRO A 1 163 ? 9.837 -2.435 8.455 1.00 94.56 163 PRO A N 1
ATOM 1292 C CA . PRO A 1 163 ? 8.595 -3.196 8.341 1.00 94.56 163 PRO A CA 1
ATOM 1293 C C . PRO A 1 163 ? 8.375 -4.162 9.512 1.00 94.56 163 PRO A C 1
ATOM 1295 O O . PRO A 1 163 ? 7.332 -4.118 10.170 1.00 94.56 163 PRO A O 1
ATOM 1298 N N . ARG A 1 164 ? 9.394 -4.972 9.841 1.00 92.38 164 ARG A N 1
ATOM 1299 C CA . ARG A 1 164 ? 9.396 -5.906 10.985 1.00 92.38 164 ARG A CA 1
ATOM 1300 C C . ARG A 1 164 ? 9.028 -5.212 12.293 1.00 92.38 164 ARG A C 1
ATOM 1302 O O . ARG A 1 164 ? 8.181 -5.694 13.041 1.00 92.38 164 ARG A O 1
ATOM 1309 N N . LEU A 1 165 ? 9.636 -4.056 12.545 1.00 86.25 165 LEU A N 1
ATOM 1310 C CA . LEU A 1 165 ? 9.429 -3.286 13.763 1.00 86.25 165 LEU A CA 1
ATOM 1311 C C . LEU A 1 165 ? 7.980 -2.827 13.928 1.00 86.25 165 LEU A C 1
ATOM 1313 O O . LEU A 1 165 ? 7.398 -2.974 15.005 1.00 86.25 165 LEU A O 1
ATOM 1317 N N . VAL A 1 166 ? 7.394 -2.273 12.865 1.00 87.44 166 VAL A N 1
ATOM 1318 C CA . VAL A 1 166 ? 5.987 -1.863 12.885 1.00 87.44 166 VAL A CA 1
ATOM 1319 C C . VAL A 1 166 ? 5.103 -3.087 13.111 1.00 87.44 166 VAL A C 1
ATOM 1321 O O . VAL A 1 166 ? 4.225 -3.059 13.974 1.00 87.44 166 VAL A O 1
ATOM 1324 N N . LEU A 1 167 ? 5.380 -4.187 12.412 1.00 90.62 167 LEU A N 1
ATOM 1325 C CA . LEU A 1 167 ? 4.614 -5.425 12.504 1.00 90.62 167 LEU A CA 1
ATOM 1326 C C . LEU A 1 167 ? 4.609 -6.027 13.920 1.00 90.62 167 LEU A C 1
ATOM 1328 O O . LEU A 1 167 ? 3.549 -6.396 14.430 1.00 90.62 167 LEU A O 1
ATOM 1332 N N . ASP A 1 168 ? 5.764 -6.075 14.589 1.00 84.31 168 ASP A N 1
ATOM 1333 C CA . ASP A 1 168 ? 5.882 -6.526 15.984 1.00 84.31 168 ASP A CA 1
ATOM 1334 C C . ASP A 1 168 ? 5.076 -5.661 16.947 1.00 84.31 168 ASP A C 1
ATOM 1336 O O . ASP A 1 168 ? 4.430 -6.170 17.872 1.00 84.31 168 ASP A O 1
ATOM 1340 N N . TYR A 1 169 ? 5.060 -4.350 16.718 1.00 80.00 169 TYR A N 1
ATOM 1341 C CA . TYR A 1 169 ? 4.242 -3.458 17.522 1.00 80.00 169 TYR A CA 1
ATOM 1342 C C . TYR A 1 169 ? 2.753 -3.769 17.343 1.00 80.00 169 TYR A C 1
ATOM 1344 O O . TYR A 1 169 ? 2.025 -3.923 18.324 1.00 80.00 169 TYR A O 1
ATOM 1352 N N . LEU A 1 170 ? 2.289 -3.929 16.100 1.00 85.69 170 LEU A N 1
ATOM 1353 C CA . LEU A 1 170 ? 0.882 -4.238 15.825 1.00 85.69 170 LEU A CA 1
ATOM 1354 C C . LEU A 1 170 ? 0.448 -5.583 16.426 1.00 85.69 170 LEU A C 1
ATOM 1356 O O . LEU A 1 170 ? -0.683 -5.699 16.896 1.00 85.69 170 LEU A O 1
ATOM 1360 N N . LYS A 1 171 ? 1.354 -6.567 16.490 1.00 82.81 171 LYS A N 1
ATOM 1361 C CA . LYS A 1 171 ? 1.122 -7.862 17.153 1.00 82.81 171 LYS A CA 1
ATOM 1362 C C . LYS A 1 171 ? 1.009 -7.762 18.673 1.00 82.81 171 LYS A C 1
ATOM 1364 O O . LYS A 1 171 ? 0.296 -8.551 19.299 1.00 82.81 171 LYS A O 1
ATOM 1369 N N . THR A 1 172 ? 1.747 -6.840 19.285 1.00 72.19 172 THR A N 1
ATOM 1370 C CA . THR A 1 172 ? 1.846 -6.727 20.748 1.00 72.19 172 THR A CA 1
ATOM 1371 C C . THR A 1 172 ? 0.883 -5.707 21.348 1.00 72.19 172 THR A C 1
ATOM 1373 O O . THR A 1 172 ? 0.532 -5.838 22.523 1.00 72.19 172 THR A O 1
ATOM 1376 N N . ALA A 1 173 ? 0.399 -4.743 20.560 1.00 65.44 173 ALA A N 1
ATOM 1377 C CA . ALA A 1 173 ? -0.554 -3.730 20.993 1.00 65.44 173 ALA A CA 1
ATOM 1378 C C . ALA A 1 173 ? -1.867 -4.370 21.488 1.00 65.44 173 ALA A C 1
ATOM 1380 O O . ALA A 1 173 ? -2.703 -4.839 20.711 1.00 65.44 173 ALA A O 1
ATOM 1381 N N . LYS A 1 174 ? -2.066 -4.388 22.814 1.00 56.09 174 LYS A N 1
ATOM 1382 C CA . LYS A 1 174 ? -3.271 -4.928 23.461 1.00 56.09 174 LYS A CA 1
ATOM 1383 C C . LYS A 1 174 ? -3.922 -3.889 24.363 1.00 56.09 174 LYS A C 1
ATOM 1385 O O . LYS A 1 174 ? -3.294 -3.385 25.289 1.00 56.09 174 LYS A O 1
ATOM 1390 N N . THR A 1 175 ? -5.232 -3.691 24.174 1.00 52.47 175 THR A N 1
ATOM 1391 C CA . THR A 1 175 ? -6.126 -2.759 24.902 1.00 52.47 175 THR A CA 1
ATOM 1392 C C . THR A 1 175 ? -5.714 -1.276 24.840 1.00 52.47 175 THR A C 1
ATOM 1394 O O . THR A 1 175 ? -4.540 -0.944 24.820 1.00 52.47 175 THR A O 1
ATOM 1397 N N . PHE A 1 176 ? -6.697 -0.367 24.812 1.00 56.91 176 PHE A N 1
ATOM 1398 C CA . PHE A 1 176 ? -6.564 1.100 24.645 1.00 56.91 176 PHE A CA 1
ATOM 1399 C C . PHE A 1 176 ? -6.110 1.628 23.263 1.00 56.91 176 PHE A C 1
ATOM 1401 O O . PHE A 1 176 ? -6.478 2.755 22.924 1.00 56.91 176 PHE A O 1
ATOM 1408 N N . PHE A 1 177 ? -5.398 0.839 22.452 1.00 72.75 177 PHE A N 1
ATOM 1409 C CA . PHE A 1 177 ? -4.988 1.193 21.078 1.00 72.75 177 PHE A CA 1
ATOM 1410 C C . PHE A 1 177 ? -5.828 0.487 20.022 1.00 72.75 177 PHE A C 1
ATOM 1412 O O . PHE A 1 177 ? -6.594 -0.429 20.333 1.00 72.75 177 PHE A O 1
ATOM 1419 N N . ALA A 1 178 ? -5.685 0.928 18.773 1.00 78.75 178 ALA A N 1
ATOM 1420 C CA . ALA A 1 178 ? -6.221 0.195 17.640 1.00 78.75 178 ALA A CA 1
ATOM 1421 C C . ALA A 1 178 ? -5.697 -1.249 17.635 1.00 78.75 178 ALA A C 1
ATOM 1423 O O . ALA A 1 178 ? -4.527 -1.501 17.929 1.00 78.75 178 ALA A O 1
ATOM 1424 N N . HIS A 1 179 ? -6.575 -2.192 17.308 1.00 86.69 179 HIS A N 1
ATOM 1425 C CA . HIS A 1 179 ? -6.249 -3.611 17.286 1.00 86.69 179 HIS A CA 1
ATOM 1426 C C . HIS A 1 179 ? -6.201 -4.124 15.851 1.00 86.69 179 HIS A C 1
ATOM 1428 O O . HIS A 1 179 ? -7.163 -3.944 15.096 1.00 86.69 179 HIS A O 1
ATOM 1434 N N . TYR A 1 180 ? -5.102 -4.798 15.521 1.00 92.00 180 TYR A N 1
ATOM 1435 C CA . TYR A 1 180 ? -4.892 -5.462 14.247 1.00 92.00 180 TYR A CA 1
ATOM 1436 C C . TYR A 1 180 ? -4.796 -6.972 14.435 1.00 92.00 180 TYR A C 1
ATOM 1438 O O . TYR A 1 180 ? -4.125 -7.446 15.349 1.00 92.00 180 TYR A O 1
ATOM 1446 N N . ASP A 1 181 ? -5.440 -7.706 13.535 1.00 94.38 181 ASP A N 1
ATOM 1447 C CA . ASP A 1 181 ? -5.135 -9.113 13.303 1.00 94.38 181 ASP A CA 1
ATOM 1448 C C . ASP A 1 181 ? -3.999 -9.180 12.281 1.00 94.38 181 ASP A C 1
ATOM 1450 O O . ASP A 1 181 ? -4.087 -8.548 11.224 1.00 94.38 181 ASP A O 1
ATOM 1454 N N . VAL A 1 182 ? -2.912 -9.868 12.623 1.00 94.81 182 VAL A N 1
ATOM 1455 C CA . VAL A 1 182 ? -1.655 -9.814 11.871 1.00 94.81 182 VAL A CA 1
ATOM 1456 C C . VAL A 1 182 ? -1.264 -11.209 11.406 1.00 94.81 182 VAL A C 1
ATOM 1458 O O . VAL A 1 182 ? -0.998 -12.091 12.222 1.00 94.81 182 VAL A O 1
ATOM 1461 N N . VAL A 1 183 ? -1.156 -11.375 10.090 1.00 95.88 183 VAL A N 1
ATOM 1462 C CA . VAL A 1 183 ? -0.724 -12.610 9.430 1.00 95.88 183 VAL A CA 1
ATOM 1463 C C . VAL A 1 183 ? 0.551 -12.339 8.644 1.00 95.88 183 VAL A C 1
ATOM 1465 O O . VAL A 1 183 ? 0.623 -11.378 7.885 1.00 95.88 183 VAL A O 1
ATOM 1468 N N . GLU A 1 184 ? 1.550 -13.200 8.800 1.00 96.31 184 GLU A N 1
ATOM 1469 C CA . GLU A 1 184 ? 2.783 -13.152 8.010 1.00 96.31 184 GLU A CA 1
ATOM 1470 C C . GLU A 1 184 ? 2.723 -14.173 6.880 1.00 96.31 184 GLU A C 1
ATOM 1472 O O . GLU A 1 184 ? 2.242 -15.292 7.064 1.00 96.31 184 GLU A O 1
ATOM 1477 N N . ARG A 1 185 ? 3.200 -13.775 5.703 1.00 94.62 185 ARG A N 1
ATOM 1478 C CA . ARG A 1 185 ? 3.200 -14.589 4.490 1.00 94.62 185 ARG A CA 1
ATOM 1479 C C . ARG A 1 185 ? 4.622 -14.767 3.980 1.00 94.62 185 ARG A C 1
ATOM 1481 O O . ARG A 1 185 ? 5.066 -14.045 3.092 1.00 94.62 185 ARG A O 1
ATOM 1488 N N . ALA A 1 186 ? 5.309 -15.742 4.570 1.00 90.44 186 ALA A N 1
ATOM 1489 C CA . ALA A 1 186 ? 6.651 -16.175 4.175 1.00 90.44 186 ALA A CA 1
ATOM 1490 C C . ALA A 1 186 ? 6.681 -16.887 2.812 1.00 90.44 186 ALA A C 1
ATOM 1492 O O . ALA A 1 186 ? 7.736 -17.101 2.237 1.00 90.44 186 ALA A O 1
ATOM 1493 N N . ASP A 1 187 ? 5.520 -17.328 2.327 1.00 88.25 187 ASP A N 1
ATOM 1494 C CA . ASP A 1 187 ? 5.367 -18.124 1.110 1.00 88.25 187 ASP A CA 1
ATOM 1495 C C . ASP A 1 187 ? 5.234 -17.275 -0.162 1.00 88.25 187 ASP A C 1
ATOM 1497 O O . ASP A 1 187 ? 5.193 -17.830 -1.258 1.00 88.25 187 ASP A O 1
ATOM 1501 N N . LEU A 1 188 ? 5.129 -15.946 -0.034 1.00 87.88 188 LEU A N 1
ATOM 1502 C CA . LEU A 1 188 ? 5.014 -15.063 -1.193 1.00 87.88 188 LEU A CA 1
ATOM 1503 C C . LEU A 1 188 ? 6.363 -14.892 -1.880 1.00 87.88 188 LEU A C 1
ATOM 1505 O O . LEU A 1 188 ? 6.465 -15.124 -3.077 1.00 87.88 188 LEU A O 1
ATOM 1509 N N . ASP A 1 189 ? 7.400 -14.531 -1.144 1.00 91.00 189 ASP A N 1
ATOM 1510 C CA . ASP A 1 189 ? 8.771 -14.459 -1.629 1.00 91.00 189 ASP A CA 1
ATOM 1511 C C . ASP A 1 189 ? 9.744 -14.638 -0.457 1.00 91.00 189 ASP A C 1
ATOM 1513 O O . ASP A 1 189 ? 9.337 -14.921 0.669 1.00 91.00 189 ASP A O 1
ATOM 1517 N N . ALA A 1 190 ? 11.040 -14.486 -0.723 1.00 90.00 190 ALA A N 1
ATOM 1518 C CA . ALA A 1 190 ? 12.055 -14.639 0.307 1.00 90.00 190 ALA A CA 1
ATOM 1519 C C . ALA A 1 190 ? 12.050 -13.502 1.349 1.00 90.00 190 ALA A C 1
ATOM 1521 O O . ALA A 1 190 ? 12.611 -13.690 2.419 1.00 90.00 190 ALA A O 1
ATOM 1522 N N . PHE A 1 191 ? 11.436 -12.348 1.070 1.00 92.62 191 PHE A N 1
ATOM 1523 C CA . PHE A 1 191 ? 11.467 -11.165 1.941 1.00 92.62 191 PHE A CA 1
ATOM 1524 C C . PHE A 1 191 ? 10.242 -11.068 2.866 1.00 92.62 191 PHE A C 1
ATOM 1526 O O . PHE A 1 191 ? 10.309 -10.459 3.937 1.00 92.62 191 PHE A O 1
ATOM 1533 N N . GLY A 1 192 ? 9.148 -11.731 2.480 1.00 93.75 192 GLY A N 1
ATOM 1534 C CA . GLY A 1 192 ? 7.920 -11.876 3.246 1.00 93.75 192 GLY A CA 1
ATOM 1535 C C . GLY A 1 192 ? 7.012 -10.648 3.190 1.00 93.75 192 GLY A C 1
ATOM 1536 O O . GLY A 1 192 ? 7.443 -9.520 2.964 1.00 93.75 192 GLY A O 1
ATOM 1537 N N . ALA A 1 193 ? 5.725 -10.857 3.482 1.00 97.12 193 ALA A N 1
ATOM 1538 C CA . ALA A 1 193 ? 4.771 -9.763 3.673 1.00 97.12 193 ALA A CA 1
ATOM 1539 C C . ALA A 1 193 ? 3.990 -9.889 4.988 1.00 97.12 193 ALA A C 1
ATOM 1541 O O . ALA A 1 193 ? 3.551 -10.976 5.375 1.00 97.12 193 ALA A O 1
ATOM 1542 N N . GLY A 1 194 ? 3.774 -8.758 5.659 1.00 97.56 194 GLY A N 1
ATOM 1543 C CA . GLY A 1 194 ? 2.969 -8.644 6.873 1.00 97.56 194 GLY A CA 1
ATOM 1544 C C . GLY A 1 194 ? 1.598 -8.056 6.566 1.00 97.56 194 GLY A C 1
ATOM 1545 O O . GLY A 1 194 ? 1.492 -6.891 6.196 1.00 97.56 194 GLY A O 1
ATOM 1546 N N . ILE A 1 195 ? 0.538 -8.840 6.748 1.00 97.62 195 ILE A N 1
ATOM 1547 C CA . ILE A 1 195 ? -0.847 -8.456 6.465 1.00 97.62 195 ILE A CA 1
ATOM 1548 C C . ILE A 1 195 ? -1.551 -8.120 7.775 1.00 97.62 195 ILE A C 1
ATOM 1550 O O . ILE A 1 195 ? -1.780 -8.993 8.608 1.00 97.62 195 ILE A O 1
ATOM 1554 N N . CYS A 1 196 ? -1.935 -6.860 7.937 1.00 97.12 196 CYS A N 1
ATOM 1555 C CA . CYS A 1 196 ? -2.530 -6.322 9.154 1.00 97.12 196 CYS A CA 1
ATOM 1556 C C . CYS A 1 196 ? -3.970 -5.884 8.882 1.00 97.12 196 CYS A C 1
ATOM 1558 O O . CYS A 1 196 ? -4.205 -4.852 8.253 1.00 97.12 196 CYS A O 1
ATOM 1560 N N . ARG A 1 197 ? -4.956 -6.628 9.381 1.00 97.25 197 ARG A N 1
ATOM 1561 C CA . ARG A 1 197 ? -6.374 -6.270 9.268 1.00 97.25 197 ARG A CA 1
ATOM 1562 C C . ARG A 1 197 ? -6.818 -5.454 10.476 1.00 97.25 197 ARG A C 1
ATOM 1564 O O . ARG A 1 197 ? -6.726 -5.928 11.602 1.00 97.25 197 ARG A O 1
ATOM 1571 N N . MET A 1 198 ? -7.370 -4.266 10.254 1.00 95.38 198 MET A N 1
ATOM 1572 C CA . MET A 1 198 ? -7.946 -3.423 11.305 1.00 95.38 198 MET A CA 1
ATOM 1573 C C . MET A 1 198 ? -9.184 -4.097 11.917 1.00 95.38 198 MET A C 1
ATOM 1575 O O . MET A 1 198 ? -10.257 -4.113 11.312 1.00 95.38 198 MET A O 1
ATOM 1579 N N . VAL A 1 199 ? -9.073 -4.628 13.134 1.00 94.19 199 VAL A N 1
ATOM 1580 C CA . VAL A 1 199 ? -10.184 -5.279 13.852 1.00 94.19 199 VAL A CA 1
ATOM 1581 C C . VAL A 1 199 ? -10.990 -4.258 14.646 1.00 94.19 199 VAL A C 1
ATOM 1583 O O . VAL A 1 199 ? -12.222 -4.261 14.599 1.00 94.19 199 VAL A O 1
ATOM 1586 N N . SER A 1 200 ? -10.304 -3.363 15.355 1.00 89.44 200 SER A N 1
ATOM 1587 C CA . SER A 1 200 ? -10.930 -2.298 16.138 1.00 89.44 200 SER A CA 1
ATOM 1588 C C . SER A 1 200 ? -10.156 -1.000 15.950 1.00 89.44 200 SER A C 1
ATOM 1590 O O . SER A 1 200 ? -8.996 -0.951 16.360 1.00 89.44 200 SER A O 1
ATOM 1592 N N . PRO A 1 201 ? -10.779 0.059 15.398 1.00 87.19 201 PRO A N 1
ATOM 1593 C CA . PRO A 1 201 ? -10.190 1.391 15.406 1.00 87.19 201 PRO A CA 1
ATOM 1594 C C . PRO A 1 201 ? -9.907 1.844 16.842 1.00 87.19 201 PRO A C 1
ATOM 1596 O O . PRO A 1 201 ? -10.601 1.449 17.783 1.00 87.19 201 PRO A O 1
ATOM 1599 N N . GLY A 1 202 ? -8.892 2.676 17.015 1.00 81.50 202 GLY A N 1
ATOM 1600 C CA . GLY A 1 202 ? -8.464 3.165 18.318 1.00 81.50 202 GLY A CA 1
ATOM 1601 C C . GLY A 1 202 ? -7.349 4.182 18.159 1.00 81.50 202 GLY A C 1
ATOM 1602 O O . GLY A 1 202 ? -7.069 4.629 17.052 1.00 81.50 202 GLY A O 1
ATOM 1603 N N . ARG A 1 203 ? -6.711 4.564 19.268 1.00 75.94 203 ARG A N 1
ATOM 1604 C CA . ARG A 1 203 ? -5.540 5.442 19.184 1.00 75.94 203 ARG A CA 1
ATOM 1605 C C . ARG A 1 203 ? -4.422 4.747 18.422 1.00 75.94 203 ARG A C 1
ATOM 1607 O O . ARG A 1 203 ? -4.233 3.540 18.596 1.00 75.94 203 ARG A O 1
ATOM 1614 N N . ASN A 1 204 ? -3.669 5.543 17.667 1.00 74.06 204 ASN A N 1
ATOM 1615 C CA . ASN A 1 204 ? -2.496 5.071 16.961 1.00 74.06 204 ASN A CA 1
ATOM 1616 C C . ASN A 1 204 ? -1.534 4.363 17.938 1.00 74.06 204 ASN A C 1
ATOM 1618 O O . ASN A 1 204 ? -1.114 4.979 18.923 1.00 74.06 204 ASN A O 1
ATOM 1622 N N . PRO A 1 205 ? -1.214 3.081 17.693 1.00 62.88 205 PRO A N 1
ATOM 1623 C CA . PRO A 1 205 ? -0.329 2.303 18.548 1.00 62.88 205 PRO A CA 1
ATOM 1624 C C . PRO A 1 205 ? 1.108 2.862 18.566 1.00 62.88 205 PRO A C 1
ATOM 1626 O O . PRO A 1 205 ? 1.761 2.857 19.599 1.00 62.88 205 PRO A O 1
ATOM 1629 N N . LEU A 1 206 ? 1.577 3.448 17.466 1.00 63.66 206 LEU A N 1
ATOM 1630 C CA . LEU A 1 206 ? 2.932 3.980 17.291 1.00 63.66 206 LEU A CA 1
ATOM 1631 C C . LEU A 1 206 ? 3.058 5.488 17.586 1.00 63.66 206 LEU A C 1
ATOM 1633 O O . LEU A 1 206 ? 4.037 6.130 17.190 1.00 63.66 206 LEU A O 1
ATOM 1637 N N . LEU A 1 207 ? 2.082 6.085 18.281 1.00 59.34 207 LEU A N 1
ATOM 1638 C CA . LEU A 1 207 ? 2.095 7.513 18.614 1.00 59.34 207 LEU A CA 1
ATOM 1639 C C . LEU A 1 207 ? 3.303 7.867 19.498 1.00 59.34 207 LEU A C 1
ATOM 1641 O O . LEU A 1 207 ? 3.359 7.545 20.686 1.00 59.34 207 LEU A O 1
ATOM 1645 N N . VAL A 1 208 ? 4.245 8.628 18.939 1.00 48.56 208 VAL A N 1
ATOM 1646 C CA . VAL A 1 208 ? 5.327 9.257 19.702 1.00 48.56 208 VAL A CA 1
ATOM 1647 C C . VAL A 1 208 ? 4.732 10.389 20.539 1.00 48.56 208 VAL A C 1
ATOM 1649 O O . VAL A 1 208 ? 4.482 11.487 20.046 1.00 48.56 208 VAL A O 1
ATOM 1652 N N . ILE A 1 209 ? 4.503 10.152 21.830 1.00 43.53 209 ILE A N 1
ATOM 1653 C CA . ILE A 1 209 ? 4.112 11.227 22.752 1.00 43.53 209 ILE A CA 1
ATOM 1654 C C . ILE A 1 209 ? 5.373 12.048 23.081 1.00 43.53 209 ILE A C 1
ATOM 1656 O O . ILE A 1 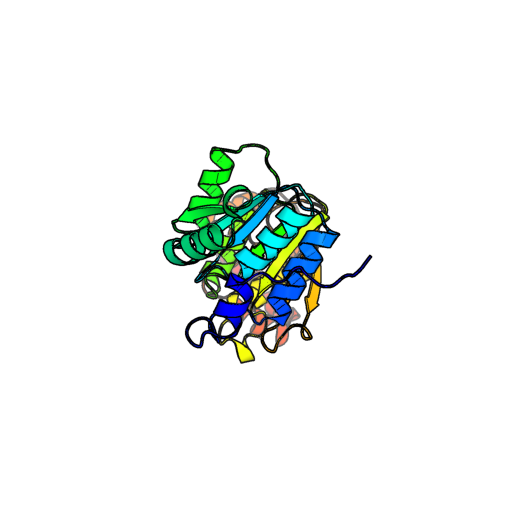209 ? 6.349 11.464 23.558 1.00 43.53 209 ILE A O 1
ATOM 1660 N N . PRO A 1 210 ? 5.405 13.381 22.883 1.00 41.03 210 PRO A N 1
ATOM 1661 C CA . PRO A 1 210 ? 6.522 14.223 23.327 1.00 41.03 210 PRO A CA 1
ATOM 1662 C C . PRO A 1 210 ? 6.708 14.132 24.846 1.00 41.03 210 PRO A C 1
ATOM 1664 O O . PRO A 1 210 ? 5.708 14.153 25.564 1.00 41.03 210 PRO A O 1
ATOM 1667 N N . TRP A 1 211 ? 7.950 14.072 25.351 1.00 39.94 211 TRP A N 1
ATOM 1668 C CA . TRP A 1 211 ? 8.245 13.870 26.786 1.00 39.94 211 TRP A CA 1
ATOM 1669 C C . TRP A 1 211 ? 7.441 14.788 27.718 1.00 39.94 211 TRP A C 1
ATOM 1671 O O . TRP A 1 211 ? 6.848 14.331 28.694 1.00 39.94 211 TRP A O 1
ATOM 1681 N N . SER A 1 212 ? 7.312 16.063 27.351 1.00 41.31 212 SER A N 1
ATOM 1682 C CA . SER A 1 212 ? 6.543 17.072 28.090 1.00 41.31 212 SER A CA 1
ATOM 1683 C C . SER A 1 212 ? 5.053 16.734 28.253 1.00 41.31 212 SER A C 1
ATOM 1685 O O . SER A 1 212 ? 4.463 17.040 29.288 1.00 41.31 212 SER A O 1
ATOM 1687 N N . LYS A 1 213 ? 4.439 16.053 27.277 1.00 40.97 213 LYS A N 1
ATOM 1688 C CA . LYS A 1 213 ? 3.036 15.604 27.333 1.00 40.97 213 LYS A CA 1
ATOM 1689 C C . LYS A 1 213 ? 2.865 14.240 28.018 1.00 40.97 213 LYS A C 1
ATOM 1691 O O . LYS A 1 213 ? 1.750 13.926 28.433 1.00 40.97 213 LYS A O 1
ATOM 1696 N N . ARG A 1 214 ? 3.945 13.461 28.199 1.00 50.16 214 ARG A N 1
ATOM 1697 C CA . ARG A 1 214 ? 3.927 12.148 28.886 1.00 50.16 214 ARG A CA 1
ATOM 1698 C C . ARG A 1 214 ? 3.536 12.292 30.360 1.00 50.16 214 ARG A C 1
ATOM 1700 O O . ARG A 1 214 ? 2.675 11.565 30.843 1.00 50.16 214 ARG A O 1
ATOM 1707 N N . MET A 1 215 ? 4.097 13.286 31.054 1.00 41.75 215 MET A N 1
ATOM 1708 C CA . MET A 1 215 ? 3.836 13.520 32.484 1.00 41.75 215 MET A CA 1
ATOM 1709 C C . MET A 1 215 ? 2.395 13.958 32.782 1.00 41.75 215 MET A C 1
ATOM 1711 O O . MET A 1 215 ? 1.794 13.471 33.735 1.00 41.75 215 MET A O 1
ATOM 1715 N N . SER A 1 216 ? 1.816 14.843 31.964 1.00 42.06 216 SER A N 1
ATOM 1716 C CA . SER A 1 216 ? 0.448 15.343 32.180 1.00 42.06 216 SER A CA 1
ATOM 1717 C C . SER A 1 216 ? -0.614 14.243 32.037 1.00 42.06 216 SER A C 1
ATOM 1719 O O . SER A 1 216 ? -1.618 14.261 32.748 1.00 42.06 216 SER A O 1
ATOM 1721 N N . LEU A 1 217 ? -0.385 13.261 31.156 1.00 40.50 217 LEU A N 1
ATOM 1722 C CA . LEU A 1 217 ? -1.266 12.098 31.007 1.00 40.50 217 LEU A CA 1
ATOM 1723 C C . LEU A 1 217 ? -1.091 11.076 32.142 1.00 40.50 217 LEU A C 1
ATOM 1725 O O . LEU A 1 217 ? -2.093 10.564 32.645 1.00 40.50 217 LEU A O 1
ATOM 1729 N N . CYS A 1 218 ? 0.149 10.820 32.580 1.00 42.53 218 CYS A N 1
ATOM 1730 C CA . CYS A 1 218 ? 0.436 9.942 33.723 1.00 42.53 218 CYS A CA 1
ATOM 1731 C C . CYS A 1 218 ? -0.251 10.415 35.010 1.00 42.53 218 CYS A C 1
ATOM 1733 O O . CYS A 1 218 ? -0.769 9.601 35.764 1.00 42.53 218 CYS A O 1
ATOM 1735 N N . LEU A 1 219 ? -0.306 11.729 35.243 1.00 42.66 219 LEU A N 1
ATOM 1736 C CA . LEU A 1 219 ? -0.922 12.304 36.443 1.00 42.66 219 LEU A CA 1
ATOM 1737 C C . LEU A 1 219 ? -2.461 12.269 36.430 1.00 42.66 219 LEU A C 1
ATOM 1739 O O . LEU A 1 219 ? -3.080 12.474 37.468 1.00 42.66 219 LEU A O 1
ATOM 1743 N N . LYS A 1 220 ? -3.092 12.005 35.277 1.00 41.28 220 LYS A N 1
ATOM 1744 C CA . LYS A 1 220 ? -4.558 11.999 35.122 1.00 41.28 220 LYS A CA 1
ATOM 1745 C C . LYS A 1 220 ? -5.188 10.606 35.134 1.00 41.28 220 LYS A C 1
ATOM 1747 O O . LYS A 1 220 ? -6.411 10.508 35.140 1.00 41.28 220 LYS A O 1
ATOM 1752 N N . THR A 1 221 ? -4.400 9.528 35.113 1.00 41.88 221 THR A N 1
ATOM 1753 C CA . THR A 1 221 ? -4.939 8.158 35.047 1.00 41.88 221 THR A CA 1
ATOM 1754 C C . THR A 1 221 ? -4.227 7.236 36.042 1.00 41.88 221 THR A C 1
ATOM 1756 O O . THR A 1 221 ? -3.009 7.111 36.043 1.00 41.88 221 THR A O 1
ATOM 1759 N N . SER A 1 222 ? -4.987 6.575 36.918 1.00 40.69 222 SER A N 1
ATOM 1760 C CA . SER A 1 222 ? -4.500 5.840 38.100 1.00 40.69 222 SER A CA 1
ATOM 1761 C C . SER A 1 222 ? -3.838 4.476 37.815 1.00 40.69 222 SER A C 1
ATOM 1763 O O . SER A 1 222 ? -3.812 3.603 38.681 1.00 40.69 222 SER A O 1
ATOM 1765 N N . LYS A 1 223 ? -3.300 4.245 36.609 1.00 43.38 223 LYS A N 1
ATOM 1766 C CA . LYS A 1 223 ? -2.731 2.943 36.195 1.00 43.38 223 LYS A CA 1
ATOM 1767 C C . LYS A 1 223 ? -1.377 3.101 35.498 1.00 43.38 223 LYS A C 1
ATOM 1769 O O . LYS A 1 223 ? -1.245 2.895 34.295 1.00 43.38 223 LYS A O 1
ATOM 1774 N N . VAL A 1 224 ? -0.365 3.434 36.297 1.00 43.41 224 VAL A N 1
ATOM 1775 C CA . VAL A 1 224 ? 1.031 3.703 35.894 1.00 43.41 224 VAL A CA 1
ATOM 1776 C C . VAL A 1 224 ? 1.738 2.479 35.281 1.00 43.41 224 VAL A C 1
ATOM 1778 O O . VAL A 1 224 ? 2.612 2.631 34.434 1.00 43.41 224 VAL A O 1
ATOM 1781 N N . SER A 1 225 ? 1.344 1.252 35.635 1.00 40.19 225 SER A N 1
ATOM 1782 C CA . SER A 1 225 ? 2.056 0.028 35.226 1.00 40.19 225 SER A CA 1
ATOM 1783 C C . SER A 1 225 ? 1.827 -0.406 33.774 1.00 40.19 225 SER A C 1
ATOM 1785 O O . SER A 1 225 ? 2.688 -1.068 33.208 1.00 40.19 225 SER A O 1
ATOM 1787 N N . ARG A 1 226 ? 0.714 -0.012 33.143 1.00 40.38 226 ARG A N 1
ATOM 1788 C CA . ARG A 1 226 ? 0.397 -0.365 31.741 1.00 40.38 226 ARG A CA 1
ATOM 1789 C C . ARG A 1 226 ? 0.953 0.643 30.725 1.00 40.38 226 ARG A C 1
ATOM 1791 O O . ARG A 1 226 ? 0.903 0.409 29.528 1.00 40.38 226 ARG A O 1
ATOM 1798 N N . TRP A 1 227 ? 1.476 1.770 31.213 1.00 40.94 227 TRP A N 1
ATOM 1799 C CA . TRP A 1 227 ? 1.968 2.890 30.404 1.00 40.94 227 TRP A CA 1
ATOM 1800 C C . TRP A 1 227 ? 3.465 2.833 30.089 1.00 40.94 227 TRP A C 1
ATOM 1802 O O . TRP A 1 227 ? 3.947 3.578 29.242 1.00 40.94 227 TRP A O 1
ATOM 1812 N N . LEU A 1 228 ? 4.213 1.943 30.733 1.00 40.72 228 LEU A N 1
ATOM 1813 C CA . LEU A 1 228 ? 5.640 1.770 30.454 1.00 40.72 228 LEU A CA 1
ATOM 1814 C C . LEU A 1 228 ? 5.901 0.966 29.175 1.00 40.72 228 LEU A C 1
ATOM 1816 O O . LEU A 1 228 ? 6.967 1.088 28.587 1.00 40.72 228 LEU A O 1
ATOM 1820 N N . GLU A 1 229 ? 4.897 0.233 28.687 1.00 41.97 229 GLU A N 1
ATOM 1821 C CA . GLU A 1 229 ? 4.907 -0.379 27.351 1.00 41.97 229 GLU A CA 1
ATOM 1822 C C . GLU A 1 229 ? 4.715 0.651 26.227 1.00 41.97 229 GLU A C 1
ATOM 1824 O O . GLU A 1 229 ? 4.892 0.330 25.055 1.00 41.97 229 GLU A O 1
ATOM 1829 N N . LEU A 1 230 ? 4.349 1.893 26.563 1.00 44.00 230 LEU A N 1
ATOM 1830 C CA . LEU A 1 230 ? 3.786 2.823 25.593 1.00 44.00 230 LEU A CA 1
ATOM 1831 C C . LEU A 1 230 ? 4.763 3.779 24.920 1.00 44.00 230 LEU A C 1
ATOM 1833 O O . LEU A 1 230 ? 4.322 4.609 24.127 1.00 44.00 230 LEU A O 1
ATOM 1837 N N . ILE A 1 231 ? 6.053 3.770 25.251 1.00 40.66 231 ILE A N 1
ATOM 1838 C CA . ILE A 1 231 ? 6.881 4.916 24.885 1.00 40.66 231 ILE A CA 1
ATOM 1839 C C . ILE A 1 231 ? 8.374 4.577 24.760 1.00 40.66 231 ILE A C 1
ATOM 1841 O O . ILE A 1 231 ? 9.048 4.555 25.779 1.00 40.66 231 ILE A O 1
ATOM 1845 N N . THR A 1 232 ? 8.890 4.495 23.525 1.00 40.28 232 THR A N 1
ATOM 1846 C CA . THR A 1 232 ? 10.120 5.173 23.031 1.00 40.28 232 THR A CA 1
ATOM 1847 C C . THR A 1 232 ? 10.354 4.874 21.538 1.00 40.28 232 THR A C 1
ATOM 1849 O O . THR A 1 232 ? 10.346 3.725 21.126 1.00 40.28 232 THR A O 1
ATOM 1852 N N . PHE A 1 233 ? 10.620 5.908 20.731 1.00 47.47 233 PHE A N 1
ATOM 1853 C CA . PHE A 1 233 ? 11.464 5.829 19.525 1.00 47.47 233 PHE A CA 1
ATOM 1854 C C . PHE A 1 233 ? 12.134 7.204 19.375 1.00 47.47 233 PHE A C 1
ATOM 1856 O O . PHE A 1 233 ? 11.446 8.221 19.433 1.00 47.47 233 PHE A O 1
ATOM 1863 N N . GLU A 1 234 ? 13.460 7.316 19.497 1.00 39.88 234 GLU A N 1
ATOM 1864 C CA . GLU A 1 234 ? 14.391 7.081 18.380 1.00 39.88 234 GLU A CA 1
ATOM 1865 C C . GLU A 1 234 ? 15.681 6.306 18.766 1.00 39.88 234 GLU A C 1
ATOM 1867 O O . GLU A 1 234 ? 16.363 5.813 17.875 1.00 39.88 234 GLU A O 1
ATOM 1872 N N . ALA A 1 235 ? 16.027 6.156 20.057 1.00 38.06 235 ALA A N 1
ATOM 1873 C CA . ALA A 1 235 ? 17.347 5.637 20.476 1.00 38.06 235 ALA A CA 1
ATOM 1874 C C . ALA A 1 235 ? 17.348 4.242 21.146 1.00 38.06 235 ALA A C 1
ATOM 1876 O O . ALA A 1 235 ? 18.279 3.473 20.935 1.00 38.06 235 ALA A O 1
ATOM 1877 N N . ASP A 1 236 ? 16.293 3.863 21.877 1.00 45.41 236 ASP A N 1
ATOM 1878 C CA . ASP A 1 236 ? 16.396 2.773 22.869 1.00 45.41 236 ASP A CA 1
ATOM 1879 C C . ASP A 1 236 ? 15.704 1.455 22.489 1.00 45.41 236 ASP A C 1
ATOM 1881 O O . ASP A 1 236 ? 15.614 0.557 23.315 1.00 45.41 236 ASP A O 1
ATOM 1885 N N . TYR A 1 237 ? 15.174 1.286 21.274 1.00 49.75 237 TYR A N 1
ATOM 1886 C CA . TYR A 1 237 ? 14.332 0.111 20.987 1.00 49.75 237 TYR A CA 1
ATOM 1887 C C . TYR A 1 237 ? 15.090 -1.227 20.945 1.00 49.75 237 TYR A C 1
ATOM 1889 O O . TYR A 1 237 ? 14.557 -2.250 21.362 1.00 49.75 237 TYR A O 1
ATOM 1897 N N . GLN A 1 238 ? 16.338 -1.236 20.472 1.00 46.28 238 GLN A N 1
ATOM 1898 C CA . GLN A 1 238 ? 17.154 -2.461 20.483 1.00 46.28 238 GLN A CA 1
ATOM 1899 C C . GLN A 1 238 ? 17.588 -2.824 21.902 1.00 46.28 238 GLN A C 1
ATOM 1901 O O . GLN A 1 238 ? 17.371 -3.949 22.339 1.00 46.28 238 GLN A O 1
ATOM 1906 N N . GLN A 1 239 ? 18.040 -1.831 22.669 1.00 48.22 239 GLN A N 1
ATOM 1907 C CA . GLN A 1 239 ? 18.297 -1.988 24.098 1.00 48.22 239 GLN A CA 1
ATOM 1908 C C . GLN A 1 239 ? 17.034 -2.438 24.857 1.00 48.22 239 GLN A C 1
ATOM 1910 O O . GLN A 1 239 ? 17.106 -3.291 25.733 1.00 48.22 239 GLN A O 1
ATOM 1915 N N . TYR A 1 240 ? 15.856 -1.927 24.494 1.00 49.91 240 TYR A N 1
ATOM 1916 C CA . TYR A 1 240 ? 14.570 -2.346 25.053 1.00 49.91 240 TYR A CA 1
ATOM 1917 C C . TYR A 1 240 ? 14.288 -3.835 24.807 1.00 49.91 240 TYR A C 1
ATOM 1919 O O . TYR A 1 240 ? 13.899 -4.539 25.741 1.00 49.91 240 TYR A O 1
ATOM 1927 N N . LEU A 1 241 ? 14.484 -4.330 23.579 1.00 49.62 241 LEU A N 1
ATOM 1928 C CA . LEU A 1 241 ? 14.268 -5.742 23.250 1.00 49.62 241 LEU A CA 1
ATOM 1929 C C . LEU A 1 241 ? 15.275 -6.652 23.973 1.00 49.62 241 LEU A C 1
ATOM 1931 O O . LEU A 1 241 ? 14.871 -7.667 24.543 1.00 49.62 241 LEU A O 1
ATOM 1935 N N . GLU A 1 242 ? 16.550 -6.264 24.023 1.00 53.50 242 GLU A N 1
ATOM 1936 C CA . GLU A 1 242 ? 17.621 -7.010 24.698 1.00 53.50 242 GLU A CA 1
ATOM 1937 C C . GLU A 1 242 ? 17.446 -7.048 26.227 1.00 53.50 242 GLU A C 1
ATOM 1939 O O . GLU A 1 242 ? 17.551 -8.106 26.856 1.00 53.50 242 GLU A O 1
ATOM 1944 N N . GLU A 1 243 ? 17.119 -5.917 26.858 1.00 51.94 243 GLU A N 1
ATOM 1945 C CA . GLU A 1 243 ? 16.897 -5.843 28.307 1.00 51.94 243 GLU A CA 1
ATOM 1946 C C . GLU A 1 243 ? 15.615 -6.577 28.734 1.00 51.94 243 GLU A C 1
ATOM 1948 O O . GLU A 1 243 ? 15.586 -7.237 29.779 1.00 51.94 243 GLU A O 1
ATOM 1953 N N . ARG A 1 244 ? 14.562 -6.527 27.908 1.00 49.94 244 ARG A N 1
ATOM 1954 C CA . ARG A 1 244 ? 13.328 -7.290 28.137 1.00 49.94 244 ARG A CA 1
ATOM 1955 C C . ARG A 1 244 ? 13.560 -8.794 28.006 1.00 49.94 244 ARG A C 1
ATOM 1957 O O . ARG A 1 244 ? 13.026 -9.547 28.819 1.00 49.94 244 ARG A O 1
ATOM 1964 N N . ALA A 1 245 ? 14.312 -9.229 26.996 1.00 53.34 245 ALA A N 1
ATOM 1965 C CA . ALA A 1 245 ? 14.604 -10.643 26.777 1.00 53.34 245 ALA A CA 1
ATOM 1966 C C . ALA A 1 245 ? 15.521 -11.220 27.868 1.00 53.34 245 ALA A C 1
ATOM 1968 O O . ALA A 1 245 ? 15.334 -12.360 28.285 1.00 53.34 245 ALA A O 1
ATOM 1969 N N . SER A 1 246 ? 16.476 -10.427 28.364 1.00 58.25 246 SER A N 1
ATOM 1970 C CA . SER A 1 246 ? 17.470 -10.878 29.345 1.00 58.25 246 SER A CA 1
ATOM 1971 C C . SER A 1 246 ? 16.957 -10.928 30.788 1.00 58.25 246 SER A C 1
ATOM 1973 O O . SER A 1 246 ? 17.281 -11.875 31.506 1.00 58.25 246 SER A O 1
ATOM 1975 N N . ASN A 1 247 ? 16.161 -9.952 31.256 1.00 58.84 247 ASN A N 1
ATOM 1976 C CA . ASN A 1 247 ? 15.594 -10.000 32.612 1.00 58.84 247 ASN A CA 1
ATOM 1977 C C . ASN A 1 247 ? 14.320 -9.138 32.785 1.00 58.84 247 ASN A C 1
ATOM 1979 O O . ASN A 1 247 ? 14.393 -7.982 33.226 1.00 58.84 247 ASN A O 1
ATOM 1983 N N . PRO A 1 248 ? 13.123 -9.716 32.560 1.00 51.41 248 PRO A N 1
ATOM 1984 C CA . PRO A 1 248 ? 11.853 -8.986 32.599 1.00 51.41 248 PRO A CA 1
ATOM 1985 C C . PRO A 1 248 ? 11.547 -8.288 33.936 1.00 51.41 248 PRO A C 1
ATOM 1987 O O . PRO A 1 248 ? 10.930 -7.222 33.962 1.00 51.41 248 PRO A O 1
ATOM 1990 N N . ARG A 1 249 ? 11.970 -8.870 35.070 1.00 48.75 249 ARG A N 1
ATOM 1991 C CA . ARG A 1 249 ? 11.700 -8.317 36.412 1.00 48.75 249 ARG A CA 1
ATOM 1992 C C . ARG A 1 249 ? 12.626 -7.150 36.749 1.00 48.75 249 ARG A C 1
ATOM 1994 O O . ARG A 1 249 ? 12.178 -6.157 37.318 1.00 48.75 249 ARG A O 1
ATOM 2001 N N . MET A 1 250 ? 13.900 -7.255 36.383 1.00 47.38 250 MET A N 1
ATOM 2002 C CA . MET A 1 250 ? 14.897 -6.210 36.626 1.00 47.38 250 MET A CA 1
ATOM 2003 C C . MET A 1 250 ? 14.674 -4.990 35.724 1.00 47.38 250 MET A C 1
ATOM 2005 O O . MET A 1 250 ? 14.847 -3.857 36.174 1.00 47.38 250 MET A O 1
ATOM 2009 N N . PHE A 1 251 ? 14.202 -5.212 34.495 1.00 51.03 251 PHE A N 1
ATOM 2010 C CA . PHE A 1 251 ? 13.779 -4.154 33.580 1.00 51.03 251 PHE A CA 1
ATOM 2011 C C . PHE A 1 251 ? 12.662 -3.282 34.184 1.00 51.03 251 PHE A C 1
ATOM 2013 O O . PHE A 1 251 ? 12.797 -2.060 34.272 1.00 51.03 251 PHE A O 1
ATOM 2020 N N . MET A 1 252 ? 11.609 -3.906 34.728 1.00 45.47 252 MET A N 1
ATOM 2021 C CA . MET A 1 252 ? 10.544 -3.185 35.443 1.00 45.47 252 MET A CA 1
ATOM 2022 C C . MET A 1 252 ? 11.076 -2.392 36.647 1.00 45.47 252 MET A C 1
ATOM 2024 O O . MET A 1 252 ? 10.621 -1.279 36.907 1.00 45.47 252 MET A O 1
ATOM 2028 N N . PHE A 1 253 ? 12.066 -2.928 37.364 1.00 47.41 253 PHE A N 1
ATOM 2029 C CA . PHE A 1 253 ? 12.665 -2.272 38.528 1.00 47.41 253 PHE A CA 1
ATOM 2030 C C . PHE A 1 253 ? 13.513 -1.043 38.153 1.00 47.41 253 PHE A C 1
ATOM 2032 O O . PHE A 1 253 ? 13.410 -0.002 38.804 1.00 47.41 253 PHE A O 1
ATOM 2039 N N . LYS A 1 254 ? 14.306 -1.124 37.072 1.00 50.00 254 LYS A N 1
ATOM 2040 C CA . LYS A 1 254 ? 15.071 0.012 36.524 1.00 50.00 254 LYS A CA 1
ATOM 2041 C C . LYS A 1 254 ? 14.152 1.165 36.138 1.00 50.00 254 LYS A C 1
ATOM 2043 O O . LYS A 1 254 ? 14.405 2.307 36.516 1.00 50.00 254 LYS A O 1
ATOM 2048 N N . ILE A 1 255 ? 13.055 0.859 35.451 1.00 50.16 255 ILE A N 1
ATOM 2049 C CA . ILE A 1 255 ? 12.075 1.867 35.058 1.00 50.16 255 ILE A CA 1
ATOM 2050 C C . ILE A 1 255 ? 11.444 2.540 36.287 1.00 50.16 255 ILE A C 1
ATOM 2052 O O . ILE A 1 255 ? 11.352 3.766 36.336 1.00 50.16 255 ILE A O 1
ATOM 2056 N N . ILE A 1 256 ? 11.074 1.770 37.315 1.00 48.94 256 ILE A N 1
ATOM 2057 C CA . ILE A 1 256 ? 10.546 2.318 38.576 1.00 48.94 256 ILE A CA 1
ATOM 2058 C C . ILE A 1 256 ? 11.563 3.252 39.253 1.00 48.94 256 ILE A C 1
ATOM 2060 O O . ILE A 1 256 ? 11.180 4.302 39.771 1.00 48.94 256 ILE A O 1
ATOM 2064 N N . ASN A 1 257 ? 12.854 2.917 39.232 1.00 46.28 257 ASN A N 1
ATOM 2065 C CA . ASN A 1 257 ? 13.900 3.747 39.835 1.00 46.28 257 ASN A CA 1
ATOM 2066 C C . ASN A 1 257 ? 14.176 5.037 39.049 1.00 46.28 257 ASN A C 1
ATOM 2068 O O . ASN A 1 257 ? 14.353 6.086 39.665 1.00 46.28 257 ASN A O 1
ATOM 2072 N N . ILE A 1 258 ? 14.130 4.999 37.714 1.00 49.38 258 ILE A N 1
ATOM 2073 C CA . ILE A 1 258 ? 14.206 6.205 36.870 1.00 49.38 258 ILE A CA 1
ATOM 2074 C C . ILE A 1 258 ? 13.024 7.137 37.171 1.00 49.38 258 ILE A C 1
ATOM 2076 O O . ILE A 1 258 ? 13.210 8.337 37.372 1.00 49.38 258 ILE A O 1
ATOM 2080 N N . LEU A 1 259 ? 11.812 6.581 37.290 1.00 42.62 259 LEU A N 1
ATOM 2081 C CA . LEU A 1 259 ? 10.620 7.341 37.674 1.00 42.62 259 LEU A CA 1
ATOM 2082 C C . LEU A 1 259 ? 10.769 7.979 39.066 1.00 42.62 259 LEU A C 1
ATOM 2084 O O . LEU A 1 259 ? 10.399 9.137 39.246 1.00 42.62 259 LEU A O 1
ATOM 2088 N N . ARG A 1 260 ? 11.352 7.264 40.039 1.00 44.03 260 ARG A N 1
ATOM 2089 C CA . ARG A 1 260 ? 11.621 7.787 41.392 1.00 44.03 260 ARG A CA 1
ATOM 2090 C C . ARG A 1 260 ? 12.682 8.892 41.409 1.00 44.03 260 ARG A C 1
ATOM 2092 O O . ARG A 1 260 ? 12.498 9.881 42.115 1.00 44.03 260 ARG A O 1
ATOM 2099 N N . GLY A 1 261 ? 13.749 8.764 40.619 1.00 42.00 261 GLY A N 1
ATOM 2100 C CA . GLY A 1 261 ? 14.802 9.781 40.518 1.00 42.00 261 GLY A CA 1
ATOM 2101 C C . GLY A 1 261 ? 14.294 11.121 39.975 1.00 42.00 261 GLY A C 1
ATOM 2102 O O . GLY A 1 261 ? 14.648 12.175 40.495 1.00 42.00 261 GLY A O 1
ATOM 2103 N N . ILE A 1 262 ? 13.390 11.082 38.994 1.00 40.75 262 ILE A N 1
ATOM 2104 C CA . ILE A 1 262 ? 12.808 12.279 38.360 1.00 40.75 262 ILE A CA 1
ATOM 2105 C C . ILE A 1 262 ? 11.766 12.965 39.261 1.00 40.75 262 ILE A C 1
ATOM 2107 O O . ILE A 1 262 ? 11.598 14.183 39.206 1.00 40.75 262 ILE A O 1
ATOM 2111 N N . ILE A 1 263 ? 11.062 12.196 40.099 1.00 38.97 263 ILE A N 1
ATOM 2112 C CA . ILE A 1 263 ? 10.144 12.743 41.111 1.00 38.97 263 ILE A CA 1
ATOM 2113 C C . ILE A 1 263 ? 10.937 13.467 42.209 1.00 38.97 263 ILE A C 1
ATOM 2115 O O . ILE A 1 263 ? 10.541 14.550 42.627 1.00 38.97 263 ILE A O 1
ATOM 2119 N N . SER A 1 264 ? 12.077 12.909 42.624 1.00 40.03 264 SER A N 1
ATOM 2120 C CA . SER A 1 264 ? 12.971 13.517 43.618 1.00 40.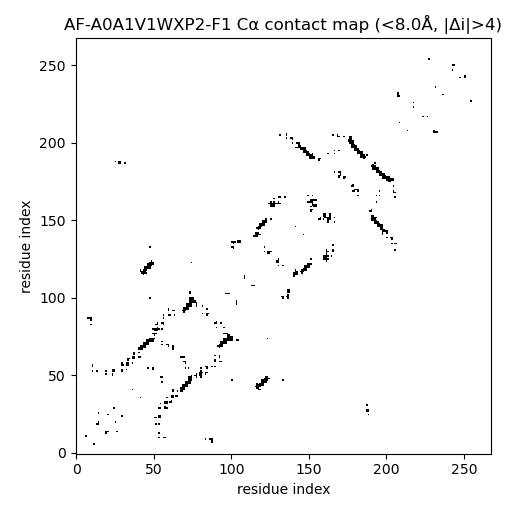03 264 SER A CA 1
ATOM 2121 C C . SER A 1 264 ? 13.582 14.840 43.129 1.00 40.03 264 SER A C 1
ATOM 2123 O O . SER A 1 264 ? 13.618 15.823 43.863 1.00 40.03 264 SER A O 1
ATOM 2125 N N . SER A 1 265 ? 13.966 14.925 41.850 1.00 37.59 265 SER A N 1
ATOM 2126 C CA . SER A 1 265 ? 14.616 16.109 41.265 1.00 37.59 265 SER A CA 1
ATOM 2127 C C . SER A 1 265 ? 13.678 17.290 40.949 1.00 37.59 265 SER A C 1
ATOM 2129 O O . SER A 1 265 ? 14.085 18.211 40.248 1.00 37.59 265 SER A O 1
ATOM 2131 N N . ARG A 1 266 ? 12.408 17.245 41.372 1.00 39.19 266 ARG A N 1
ATOM 2132 C CA . ARG A 1 266 ? 11.422 18.337 41.211 1.00 39.19 266 ARG A CA 1
ATOM 2133 C C . ARG A 1 266 ? 10.802 18.803 42.533 1.00 39.19 266 ARG A C 1
ATOM 2135 O O . ARG A 1 266 ? 9.876 19.608 42.511 1.00 39.19 266 ARG A O 1
ATOM 2142 N N . VAL A 1 267 ? 11.287 18.287 43.665 1.00 40.31 267 VAL A N 1
ATOM 2143 C CA . VAL A 1 267 ? 10.913 18.741 45.021 1.00 40.31 267 VAL A CA 1
ATOM 2144 C C . VAL A 1 267 ? 11.972 19.709 45.593 1.00 40.31 267 VAL A C 1
ATOM 2146 O O . VAL A 1 267 ? 11.870 20.151 46.736 1.00 40.31 267 VAL A O 1
ATOM 2149 N N . HIS A 1 268 ? 12.956 20.105 44.780 1.00 34.59 268 HIS A N 1
ATOM 2150 C CA . HIS A 1 268 ? 13.937 21.151 45.071 1.00 34.59 268 HIS A CA 1
ATOM 2151 C C . HIS A 1 268 ? 13.954 22.190 43.954 1.00 34.59 268 HIS A C 1
ATOM 2153 O O . HIS A 1 268 ? 13.836 21.774 42.777 1.00 34.59 268 HIS A O 1
#

Sequence (268 aa):
MDHTKPENAVIRRLTADSKSFPTSVNPSVAEYLYRLVRKIRPALVFEIGCYVGFSTLHMAQALKENGSGRLVSFDLNTSVASDNIKEARLSDYVEFVQGNSSVMAKQYFLDHSGEKIDLVFIDGDHTRRGCVRDFNALHDHIRKGGYIIFHDIYPEMCGWQGPRLVLDYLKTAKTFFAHYDVVERADLDAFGAGICRMVSPGRNPLLVIPWSKRMSLCLKTSKVSRWLELITFEADYQQYLEERASNPRMFMFKIINILRGIISSRVH

Solvent-accessible surface area (backbone atoms only — not comparable to full-atom values): 14727 Å² total; per-residue (Å²): 127,87,83,72,76,79,87,51,68,56,60,55,50,46,74,72,32,73,84,44,47,84,82,44,78,53,70,55,45,29,50,47,48,18,52,46,37,55,70,70,60,41,61,30,34,40,35,30,42,46,62,68,18,65,56,53,47,29,39,32,52,21,26,59,77,62,73,47,43,39,34,41,38,23,19,77,60,43,64,61,18,49,54,47,32,49,75,60,73,37,52,95,27,49,48,78,47,69,33,61,47,51,56,48,49,44,50,50,47,68,78,44,66,88,64,55,34,36,34,34,41,44,60,56,54,47,48,56,67,41,34,52,40,45,48,67,42,44,56,92,37,46,34,73,72,10,38,41,33,31,44,44,40,31,37,94,66,66,76,33,56,8,37,35,52,55,51,53,47,46,69,64,53,70,77,88,38,34,31,44,51,71,48,77,37,66,84,51,45,89,30,23,34,39,40,32,34,29,68,38,80,54,47,69,77,84,55,82,70,55,73,82,60,48,56,64,54,57,76,73,45,100,59,71,83,74,53,71,83,59,74,82,82,93,82,53,58,67,60,49,53,53,44,47,74,73,36,60,68,59,47,56,49,53,54,54,49,54,56,50,52,57,56,58,70,66,80,109

Mean predicted aligned error: 10.33 Å

Radius of gyration: 20.88 Å; Cα contacts (8 Å, |Δi|>4): 437; chains: 1; bounding box: 34×40×67 Å

pLDDT: mean 80.75, std 22.02, range [34.59, 98.88]

Nearest PDB structures (foldseek):
  3duw-assembly1_B  TM=7.959E-01  e=8.519E-13  Bacillus cereus ATCC 10987
  8xdy-assembly1_B  TM=7.989E-01  e=1.376E-11  Lycoris longituba
  5kva-assembly1_A  TM=7.996E-01  e=3.548E-11  Sorghum bicolor
  8xdu-assembly1_B  TM=8.111E-01  e=1.861E-10  Lycoris longituba
  6aw9-assembly3_C  TM=7.679E-01  e=2.345E-11  Nannospalax galili

Secondary structure (DSSP, 8-state):
---PPP--HHHHHHHH-TTTTTTSPPHHHHHHHHHHHHHH--SEEEEE--TTSHHHHHHHHHHHHHT--EEEEEES--HHHHHHHHHTT-GGGEEEEES-HHHHHHHHHHHTTT--EEEEEE-S--SHHHHHHHHHHHGGGEEEEEEEEEE---HHHHS--HHHHHHHHHHH--SSB-EEEEEEETTS-SS-EEEEEEEE--B-TT----HHHHHHHHTTSS-GGGSGGG---SS-HHHHHHHHHH-HHHHHHHHHHHHHHHHHTT--